Protein AF-0000000085031112 (afdb_homodimer)

Organism: Methanopyrus kandleri (strain AV19 / DSM 6324 / JCM 9639 / NBRC 100938) (NCBI:txid190192)

InterPro domains:
  IPR001845 HTH ArsR-type DNA-binding domain [SM00418] (34-107)
  IPR002831 Transcription regulator TrmB, N-terminal [PF01978] (21-95)
  IPR011991 ArsR-like helix-turn-helix domain [cd00090] (36-106)
  IPR036388 Winged helix-like DNA-binding domain superfamily [G3DSA:1.10.10.10] (6-121)
  IPR036390 Winged helix DNA-binding domain superfamily [SSF46785] (23-117)
  IPR051797 Transcription regulator TrmB-like [PTHR34293] (16-117)

Structure (mmCIF, N/CA/C/O backbone):
data_AF-0000000085031112-model_v1
#
loop_
_entity.id
_entity.type
_entity.pdbx_description
1 polymer 'Predicted transcriptional regulator containing a wHTH DNA-binding domain'
#
loop_
_atom_site.group_PDB
_atom_site.id
_atom_site.type_symbol
_atom_site.label_atom_id
_atom_site.label_alt_id
_atom_site.label_comp_id
_atom_site.label_asym_id
_atom_site.label_entity_id
_atom_site.label_seq_id
_atom_site.pdbx_PDB_ins_code
_atom_site.Cartn_x
_atom_site.Cartn_y
_atom_site.Cartn_z
_atom_site.occupancy
_atom_site.B_iso_or_equiv
_atom_site.auth_seq_id
_atom_site.auth_comp_id
_atom_site.auth_asym_id
_atom_site.auth_atom_id
_atom_site.pdbx_PDB_model_num
ATOM 1 N N . MET A 1 1 ? 18.453 -31.359 -4.301 1 21.81 1 MET A N 1
ATOM 2 C CA . MET A 1 1 ? 19.094 -30.281 -5.031 1 21.81 1 MET A CA 1
ATOM 3 C C . MET A 1 1 ? 18.156 -29.094 -5.211 1 21.81 1 MET A C 1
ATOM 5 O O . MET A 1 1 ? 17.312 -29.109 -6.113 1 21.81 1 MET A O 1
ATOM 9 N N . LEU A 1 2 ? 17.406 -28.766 -4.211 1 29.72 2 LEU A N 1
ATOM 10 C CA . LEU A 1 2 ? 16.453 -27.688 -4.023 1 29.72 2 LEU A CA 1
ATOM 11 C C . LEU A 1 2 ? 16.969 -26.391 -4.625 1 29.72 2 LEU A C 1
ATOM 13 O O . LEU A 1 2 ? 17.938 -25.812 -4.117 1 29.72 2 LEU A O 1
ATOM 17 N N . ALA A 1 3 ? 17.172 -26.422 -5.992 1 33.56 3 ALA A N 1
ATOM 18 C CA . ALA A 1 3 ? 17.734 -25.5 -6.984 1 33.56 3 ALA A CA 1
ATOM 19 C C . ALA A 1 3 ? 17.547 -24.047 -6.562 1 33.56 3 ALA A C 1
ATOM 21 O O . ALA A 1 3 ? 16.719 -23.75 -5.695 1 33.56 3 ALA A O 1
ATOM 22 N N . ASP A 1 4 ? 18.547 -23.172 -7.121 1 34.75 4 ASP A N 1
ATOM 23 C C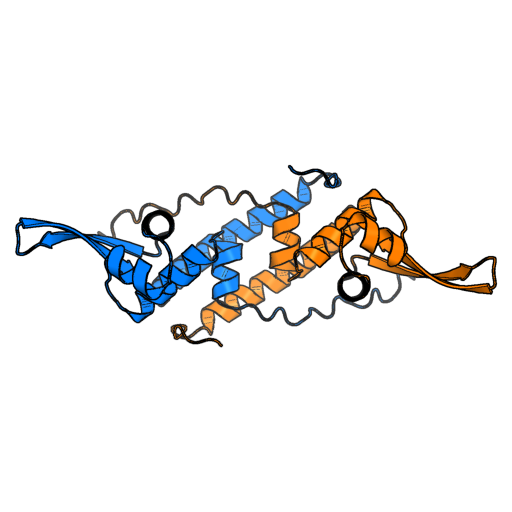A . ASP A 1 4 ? 18.719 -21.719 -7.102 1 34.75 4 ASP A CA 1
ATOM 24 C C . ASP A 1 4 ? 17.375 -21 -7.266 1 34.75 4 ASP A C 1
ATOM 26 O O . ASP A 1 4 ? 16.875 -20.859 -8.383 1 34.75 4 ASP A O 1
ATOM 30 N N . VAL A 1 5 ? 16.406 -21.375 -6.543 1 37.97 5 VAL A N 1
ATOM 31 C CA . VAL A 1 5 ? 15.266 -20.469 -6.566 1 37.97 5 VAL A CA 1
ATOM 32 C C . VAL A 1 5 ? 15.75 -19.047 -6.805 1 37.97 5 VAL A C 1
ATOM 34 O O . VAL A 1 5 ? 16.594 -18.531 -6.059 1 37.97 5 VAL A O 1
ATOM 37 N N . PRO A 1 6 ? 16.047 -18.75 -8.062 1 42.31 6 PRO A N 1
ATOM 38 C CA . PRO A 1 6 ? 16.453 -17.359 -8.289 1 42.31 6 PRO A CA 1
ATOM 39 C C . PRO A 1 6 ? 15.969 -16.406 -7.199 1 42.31 6 PRO A C 1
ATOM 41 O O . PRO A 1 6 ? 14.812 -16.484 -6.785 1 42.31 6 PRO A O 1
ATOM 44 N N . PHE A 1 7 ? 16.797 -16.375 -6.137 1 41.34 7 PHE A N 1
ATOM 45 C CA . PHE A 1 7 ? 16.703 -15.383 -5.066 1 41.34 7 PHE A CA 1
ATOM 46 C C . PHE A 1 7 ? 15.961 -14.141 -5.539 1 41.34 7 PHE A C 1
ATOM 48 O O . PHE A 1 7 ? 16.109 -13.719 -6.688 1 41.34 7 PHE A O 1
ATOM 55 N N . VAL A 1 8 ? 14.844 -13.969 -5.004 1 43.69 8 VAL A N 1
ATOM 56 C CA . VAL A 1 8 ? 14.086 -12.719 -4.945 1 43.69 8 VAL A CA 1
ATOM 57 C C . VAL A 1 8 ? 15.039 -11.531 -5.059 1 43.69 8 VAL A C 1
ATOM 59 O O . VAL A 1 8 ? 15.844 -11.281 -4.152 1 43.69 8 VAL A O 1
ATOM 62 N N . THR A 1 9 ? 15.938 -11.5 -6.07 1 44.22 9 THR A N 1
ATOM 63 C CA . THR A 1 9 ? 16.484 -10.156 -6.23 1 44.22 9 THR A CA 1
ATOM 64 C C . THR A 1 9 ? 15.539 -9.109 -5.648 1 44.22 9 THR A C 1
ATOM 66 O O . THR A 1 9 ? 14.383 -9.008 -6.078 1 44.22 9 THR A O 1
ATOM 69 N N . VAL A 1 10 ? 15.609 -9.102 -4.383 1 43.88 10 VAL A N 1
ATOM 70 C CA . VAL A 1 10 ? 14.898 -8.016 -3.721 1 43.88 10 VAL A CA 1
ATOM 71 C C . VAL A 1 10 ? 14.773 -6.82 -4.668 1 43.88 10 VAL A C 1
ATOM 73 O O . VAL A 1 10 ? 15.773 -6.184 -5.008 1 43.88 10 VAL A O 1
ATOM 76 N N . ARG A 1 11 ? 14.133 -6.961 -5.707 1 51.28 11 ARG A N 1
ATOM 77 C CA . ARG A 1 11 ? 13.781 -5.672 -6.293 1 51.28 11 ARG A CA 1
ATOM 78 C C . ARG A 1 11 ? 13.875 -4.555 -5.258 1 51.28 11 ARG A C 1
ATOM 80 O O . ARG A 1 11 ? 13.438 -4.723 -4.117 1 51.28 11 ARG A O 1
ATOM 87 N N . ARG A 1 12 ? 15.031 -3.902 -5.219 1 55.62 12 ARG A N 1
ATOM 88 C CA . ARG A 1 12 ? 15.172 -2.676 -4.445 1 55.62 12 ARG A CA 1
ATOM 89 C C . ARG A 1 12 ? 13.828 -1.975 -4.281 1 55.62 12 ARG A C 1
ATOM 91 O O . ARG A 1 12 ? 13.227 -1.541 -5.266 1 55.62 12 ARG A O 1
ATOM 98 N N . LEU A 1 13 ? 13.094 -2.541 -3.23 1 70.25 13 LEU A N 1
ATOM 99 C CA . LEU A 1 13 ? 11.805 -1.926 -2.928 1 70.25 13 LEU A CA 1
ATOM 100 C C . LEU A 1 13 ? 11.93 -0.407 -2.857 1 70.25 13 LEU A C 1
ATOM 102 O O . LEU A 1 13 ? 12.703 0.119 -2.051 1 70.25 13 LEU A O 1
ATOM 106 N N . ASN A 1 14 ? 11.969 0.304 -3.996 1 84.62 14 ASN A N 1
ATOM 107 C CA . ASN A 1 14 ? 11.953 1.762 -3.93 1 84.62 14 ASN A CA 1
ATOM 108 C C . ASN A 1 14 ? 10.75 2.271 -3.141 1 84.62 14 ASN A C 1
ATOM 110 O O . ASN A 1 14 ? 9.781 2.752 -3.725 1 84.62 14 ASN A O 1
ATOM 114 N N . VAL A 1 15 ? 10.984 2.17 -1.814 1 92.69 15 VAL A N 1
ATOM 115 C CA . VAL A 1 15 ? 9.914 2.555 -0.899 1 92.69 15 VAL A CA 1
ATOM 116 C C . VAL A 1 15 ? 9.938 4.066 -0.689 1 92.69 15 VAL A C 1
ATOM 118 O O . VAL A 1 15 ? 10.961 4.633 -0.293 1 92.69 15 VAL A O 1
ATOM 121 N N . THR A 1 16 ? 8.891 4.734 -1.021 1 93.06 16 THR A N 1
ATOM 122 C CA . THR A 1 16 ? 8.758 6.168 -0.782 1 93.06 16 THR A CA 1
ATOM 123 C C . THR A 1 16 ? 7.984 6.434 0.502 1 93.06 16 THR A C 1
ATOM 125 O O . THR A 1 16 ? 7.332 5.535 1.039 1 93.06 16 THR A O 1
ATOM 128 N N . VAL A 1 17 ? 8.039 7.711 0.905 1 94.81 17 VAL A N 1
ATOM 129 C CA . VAL A 1 17 ? 7.312 8.117 2.104 1 94.81 17 VAL A CA 1
ATOM 130 C C . VAL A 1 17 ? 5.812 7.961 1.871 1 94.81 17 VAL A C 1
ATOM 132 O O . VAL A 1 17 ? 5.074 7.574 2.779 1 94.81 17 VAL A O 1
ATOM 135 N N . ARG A 1 18 ? 5.402 8.289 0.694 1 95.5 18 ARG A N 1
ATOM 136 C CA . ARG A 1 18 ? 3.986 8.148 0.367 1 95.5 18 ARG A CA 1
ATOM 137 C C . ARG A 1 18 ? 3.531 6.699 0.505 1 95.5 18 ARG A C 1
ATOM 139 O O . ARG A 1 18 ? 2.461 6.426 1.052 1 95.5 18 ARG A O 1
ATOM 146 N N . ASP A 1 19 ? 4.398 5.742 0.036 1 95.38 19 ASP A N 1
ATOM 147 C CA . ASP A 1 19 ? 4.098 4.32 0.179 1 95.38 19 ASP A CA 1
ATOM 148 C C . ASP A 1 19 ? 3.979 3.93 1.65 1 95.38 19 ASP A C 1
ATOM 150 O O . ASP A 1 19 ? 3.086 3.168 2.025 1 95.38 19 ASP A O 1
ATOM 154 N N . VAL A 1 20 ? 4.824 4.449 2.404 1 96.19 20 VAL A N 1
ATOM 155 C CA . VAL A 1 20 ? 4.883 4.102 3.82 1 96.19 20 VAL A CA 1
ATOM 156 C C . VAL A 1 20 ? 3.611 4.574 4.52 1 96.19 20 VAL A C 1
ATOM 158 O O . VAL A 1 20 ? 3.014 3.83 5.305 1 96.19 20 VAL A O 1
ATOM 161 N N . LEU A 1 21 ? 3.164 5.793 4.211 1 95.88 21 LEU A N 1
ATOM 162 C CA . LEU A 1 21 ? 1.945 6.309 4.82 1 95.88 21 LEU A CA 1
ATOM 163 C C . LEU A 1 21 ? 0.74 5.461 4.434 1 95.88 21 LEU A C 1
ATOM 165 O O . LEU A 1 21 ? -0.097 5.141 5.281 1 95.88 21 LEU A O 1
ATOM 169 N N . ARG A 1 22 ? 0.678 5.027 3.203 1 95.62 22 ARG A N 1
ATOM 170 C CA . ARG A 1 22 ? -0.431 4.215 2.715 1 95.62 22 ARG A CA 1
ATOM 171 C C . ARG A 1 22 ? -0.397 2.82 3.33 1 95.62 22 ARG A C 1
ATOM 173 O O . ARG A 1 22 ? -1.424 2.311 3.785 1 95.62 22 ARG A O 1
ATOM 180 N N . CYS A 1 23 ? 0.733 2.184 3.443 1 96.06 23 CYS A N 1
ATOM 181 C CA . CYS A 1 23 ? 0.847 0.794 3.875 1 96.06 23 CYS A CA 1
ATOM 182 C C . CYS A 1 23 ? 0.802 0.691 5.395 1 96.06 23 CYS A C 1
ATOM 184 O O . CYS A 1 23 ? 0.031 -0.097 5.945 1 96.06 23 CYS A O 1
ATOM 186 N N . VAL A 1 24 ? 1.556 1.488 6.039 1 96.06 24 VAL A N 1
ATOM 187 C CA . VAL A 1 24 ? 1.751 1.351 7.477 1 96.06 24 VAL A CA 1
ATOM 188 C C . VAL A 1 24 ? 0.577 1.984 8.219 1 96.06 24 VAL A C 1
ATOM 190 O O . VAL A 1 24 ? 0.1 1.441 9.219 1 96.06 24 VAL A O 1
ATOM 193 N N . LEU A 1 25 ? 0.134 3.1 7.707 1 95.31 25 LEU A N 1
ATOM 194 C CA . LEU A 1 25 ? -0.936 3.789 8.422 1 95.31 25 LEU A CA 1
ATOM 195 C C . LEU A 1 25 ? -2.293 3.475 7.797 1 95.31 25 LEU A C 1
ATOM 197 O O . LEU A 1 25 ? -3.334 3.822 8.359 1 95.31 25 LEU A O 1
ATOM 201 N N . GLY A 1 26 ? -2.264 2.855 6.586 1 95.19 26 GLY A N 1
ATOM 202 C CA . GLY A 1 26 ? -3.518 2.521 5.93 1 95.19 26 GLY A CA 1
ATOM 203 C C . GLY A 1 26 ? -4.223 3.727 5.336 1 95.19 26 GLY A C 1
ATOM 204 O O . GLY A 1 26 ? -5.453 3.762 5.266 1 95.19 26 GLY A O 1
ATOM 205 N N . LEU A 1 27 ? -3.434 4.68 4.961 1 95.94 27 LEU A N 1
ATOM 206 C CA . LEU A 1 27 ? -4.035 5.891 4.418 1 95.94 27 LEU A CA 1
ATOM 207 C C . LEU A 1 27 ? -4.398 5.707 2.947 1 95.94 27 LEU A C 1
ATOM 209 O O . LEU A 1 27 ? -3.658 5.066 2.199 1 95.94 27 LEU A O 1
ATOM 213 N N . ARG A 1 28 ? -5.492 6.371 2.609 1 96.12 28 ARG A N 1
ATOM 214 C CA . ARG A 1 28 ? -5.867 6.453 1.201 1 96.12 28 ARG A CA 1
ATOM 215 C C . ARG A 1 28 ? -5.086 7.559 0.492 1 96.12 28 ARG A C 1
ATOM 217 O O . ARG A 1 28 ? -4.484 8.414 1.142 1 96.12 28 ARG A O 1
ATOM 224 N N . ASP A 1 29 ? -5.109 7.527 -0.843 1 96.94 29 ASP A N 1
ATOM 225 C CA . ASP A 1 29 ? -4.379 8.5 -1.65 1 96.94 29 ASP A CA 1
ATOM 226 C C . ASP A 1 29 ? -4.789 9.93 -1.291 1 96.94 29 ASP A C 1
ATOM 228 O O . ASP A 1 29 ? -3.938 10.805 -1.145 1 96.94 29 ASP A O 1
ATOM 232 N N . VAL A 1 30 ? -6.062 10.102 -1.123 1 97.81 30 VAL A N 1
ATOM 233 C CA . VAL A 1 30 ? -6.559 11.445 -0.851 1 97.81 30 VAL A CA 1
ATOM 234 C C . VAL A 1 30 ? -6.055 11.914 0.512 1 97.81 30 VAL A C 1
ATOM 236 O O . VAL A 1 30 ? -5.773 13.102 0.7 1 97.81 30 VAL A O 1
ATOM 239 N N . GLU A 1 31 ? -5.98 11 1.44 1 97.94 31 GLU A N 1
ATOM 240 C CA . GLU A 1 31 ? -5.461 11.336 2.762 1 97.94 31 GLU A CA 1
ATOM 241 C C . GLU A 1 31 ? -3.984 11.719 2.695 1 97.94 31 GLU A C 1
ATOM 243 O O . GLU A 1 31 ? -3.566 12.711 3.291 1 97.94 31 GLU A O 1
ATOM 248 N N . VAL A 1 32 ? -3.254 10.992 1.922 1 97.44 32 VAL A N 1
ATOM 249 C CA . VAL A 1 32 ? -1.834 11.273 1.742 1 97.44 32 VAL A CA 1
ATOM 250 C C . VAL A 1 32 ? -1.655 12.617 1.037 1 97.44 32 VAL A C 1
ATOM 252 O O . VAL A 1 32 ? -0.874 13.461 1.483 1 97.44 32 VAL A O 1
ATOM 255 N N . ASP A 1 33 ? -2.395 12.797 -0.016 1 98 33 ASP A N 1
ATOM 256 C CA . ASP A 1 33 ? -2.34 14.055 -0.75 1 98 33 ASP A CA 1
ATOM 257 C C . ASP A 1 33 ? -2.688 15.234 0.158 1 98 33 ASP A C 1
ATOM 259 O O . ASP A 1 33 ? -2.033 16.281 0.106 1 98 33 ASP A O 1
ATOM 263 N N . THR A 1 34 ? -3.697 15.055 0.953 1 98.44 34 THR A N 1
ATOM 264 C CA . THR A 1 34 ? -4.156 16.109 1.851 1 98.44 34 THR A CA 1
ATOM 265 C C . THR A 1 34 ? -3.076 16.469 2.865 1 98.44 34 THR A C 1
ATOM 267 O O . THR A 1 34 ? -2.826 17.641 3.129 1 98.44 34 THR A O 1
ATOM 270 N N . TYR A 1 35 ? -2.406 15.516 3.387 1 97.62 35 TYR A N 1
ATOM 271 C CA . TYR A 1 35 ? -1.342 15.75 4.355 1 97.62 35 TYR A CA 1
ATOM 272 C C . TYR A 1 35 ? -0.214 16.562 3.734 1 97.62 35 TYR A C 1
ATOM 274 O O . TYR A 1 35 ? 0.227 17.562 4.309 1 97.62 35 TYR A O 1
ATOM 282 N N . PHE A 1 36 ? 0.15 16.172 2.588 1 96.75 36 PHE A N 1
ATOM 283 C CA . PHE A 1 36 ? 1.289 16.859 1.976 1 96.75 36 PHE A CA 1
ATOM 284 C C . PHE A 1 36 ? 0.907 18.25 1.521 1 96.75 36 PHE A C 1
ATOM 286 O O . PHE A 1 36 ? 1.728 19.172 1.568 1 96.75 36 PHE A O 1
ATOM 293 N N . ALA A 1 37 ? -0.321 18.375 1.073 1 97.06 37 ALA A N 1
ATOM 294 C CA . ALA A 1 37 ? -0.792 19.719 0.733 1 97.06 37 ALA A CA 1
ATOM 295 C C . ALA A 1 37 ? -0.758 20.641 1.951 1 97.06 37 ALA A C 1
ATOM 297 O O . ALA A 1 37 ? -0.34 21.797 1.854 1 97.06 37 ALA A O 1
ATOM 298 N N . LEU A 1 38 ? -1.155 20.109 3.076 1 97.06 38 LEU A N 1
ATOM 299 C CA . LEU A 1 38 ? -1.158 20.875 4.316 1 97.06 38 LEU A CA 1
ATOM 300 C C . LEU A 1 38 ? 0.266 21.188 4.762 1 97.06 38 LEU A C 1
ATOM 302 O O . LEU A 1 38 ? 0.533 22.281 5.277 1 97.06 38 LEU A O 1
ATOM 306 N N . LEU A 1 39 ? 1.089 20.188 4.605 1 95 39 LEU A N 1
ATOM 307 C CA . LEU A 1 39 ? 2.486 20.391 4.969 1 95 39 LEU A CA 1
ATOM 308 C C . LEU A 1 39 ? 3.096 21.531 4.172 1 95 39 LEU A C 1
ATOM 310 O O . LEU A 1 39 ? 3.869 22.328 4.711 1 95 39 LEU A O 1
ATOM 314 N N . GLU A 1 40 ? 2.758 21.641 2.971 1 93.75 40 GLU A N 1
ATOM 315 C CA . GLU A 1 40 ? 3.275 22.672 2.088 1 93.75 40 GLU A CA 1
ATOM 316 C C . GLU A 1 40 ? 2.643 24.031 2.398 1 93.75 40 GLU A C 1
ATOM 318 O O . GLU A 1 40 ? 3.33 25.047 2.42 1 93.75 40 GLU A O 1
ATOM 323 N N . ARG A 1 41 ? 1.398 24.078 2.734 1 93.5 41 ARG A N 1
ATOM 324 C CA . ARG A 1 41 ? 0.646 25.312 2.951 1 93.5 41 ARG A CA 1
ATOM 325 C C . ARG A 1 41 ? 0.856 25.844 4.367 1 93.5 41 ARG A C 1
ATOM 327 O O . ARG A 1 41 ? 0.799 27.047 4.598 1 93.5 41 ARG A O 1
ATOM 334 N N . GLY A 1 42 ? 1.066 24.969 5.27 1 91.44 42 GLY A N 1
ATOM 335 C CA . GLY A 1 42 ? 1.081 25.328 6.68 1 91.44 42 GLY A CA 1
ATOM 336 C C . GLY A 1 42 ? -0.272 25.188 7.348 1 91.44 42 GLY A C 1
ATOM 337 O O . GLY A 1 42 ? -0.52 24.203 8.047 1 91.44 42 GLY A O 1
ATOM 338 N N . GLU A 1 43 ? -1.168 26.141 7.148 1 95.75 43 GLU A N 1
ATOM 339 C CA . GLU A 1 43 ? -2.535 26.078 7.656 1 95.75 43 GLU A CA 1
ATOM 340 C C . GLU A 1 43 ? -3.549 26.25 6.531 1 95.75 43 GLU A C 1
ATOM 342 O O . GLU A 1 43 ? -3.285 26.953 5.555 1 95.75 43 GLU A O 1
ATOM 347 N N . ALA A 1 44 ? -4.641 25.562 6.688 1 97.38 44 ALA A N 1
ATOM 348 C CA . ALA A 1 44 ? -5.652 25.672 5.637 1 97.38 44 ALA A CA 1
ATOM 349 C C . ALA A 1 44 ? -7.027 25.266 6.156 1 97.38 44 ALA A C 1
ATOM 351 O O . ALA A 1 44 ? -7.129 24.5 7.125 1 97.38 44 ALA A O 1
ATOM 352 N N . THR A 1 45 ? -8.016 25.781 5.547 1 97.19 45 THR A N 1
ATOM 353 C CA . THR A 1 45 ? -9.375 25.328 5.785 1 97.19 45 THR A CA 1
ATOM 354 C C . THR A 1 45 ? -9.734 24.188 4.828 1 97.19 45 THR A C 1
ATOM 356 O O . THR A 1 45 ? -8.992 23.906 3.887 1 97.19 45 THR A O 1
ATOM 359 N N . VAL A 1 46 ? -10.906 23.531 5.156 1 97.81 46 VAL A N 1
ATOM 360 C CA . VAL A 1 46 ? -11.414 22.5 4.258 1 97.81 46 VAL A CA 1
ATOM 361 C C . VAL A 1 46 ? -11.594 23.078 2.855 1 97.81 46 VAL A C 1
ATOM 363 O O . VAL A 1 46 ? -11.266 22.422 1.863 1 97.81 46 VAL A O 1
ATOM 366 N N . TYR A 1 47 ? -12.016 24.328 2.787 1 96.62 47 TYR A N 1
ATOM 367 C CA . TYR A 1 47 ? -12.266 24.984 1.51 1 96.62 47 TYR A CA 1
ATOM 368 C C . TYR A 1 47 ? -10.969 25.141 0.722 1 96.62 47 TYR A C 1
ATOM 370 O O . TYR A 1 47 ? -10.914 24.812 -0.466 1 96.62 47 TYR A O 1
ATOM 378 N N . ASP A 1 48 ? -9.984 25.609 1.359 1 97.19 48 ASP A N 1
ATOM 379 C CA . ASP A 1 48 ? -8.68 25.812 0.734 1 97.19 48 ASP A CA 1
ATOM 380 C C . ASP A 1 48 ? -8.156 24.5 0.137 1 97.19 48 ASP A C 1
ATOM 382 O O . ASP A 1 48 ? -7.719 24.469 -1.015 1 97.19 48 ASP A O 1
ATOM 386 N N . LEU A 1 49 ? -8.25 23.453 0.876 1 98.12 49 LEU A N 1
ATOM 387 C CA . LEU A 1 49 ? -7.691 22.156 0.479 1 98.12 49 LEU A CA 1
ATOM 388 C C . LEU A 1 49 ? -8.531 21.516 -0.62 1 98.12 49 LEU A C 1
ATOM 390 O O . LEU A 1 49 ? -7.996 20.859 -1.514 1 98.12 49 LEU A O 1
ATOM 394 N N . ALA A 1 50 ? -9.828 21.656 -0.513 1 98.25 50 ALA A N 1
ATOM 395 C CA . ALA A 1 50 ? -10.719 21.125 -1.545 1 98.25 50 ALA A CA 1
ATOM 396 C C . ALA A 1 50 ? -10.391 21.734 -2.908 1 98.25 50 ALA A C 1
ATOM 398 O O . ALA A 1 50 ? -10.32 21.016 -3.908 1 98.25 50 ALA A O 1
ATOM 399 N N . GLU A 1 51 ? -10.141 23.016 -2.926 1 97.62 51 GLU A N 1
ATOM 400 C CA . GLU A 1 51 ? -9.773 23.719 -4.152 1 97.62 51 GLU A CA 1
ATOM 401 C C . GLU A 1 51 ? -8.414 23.25 -4.668 1 97.62 51 GLU A C 1
ATOM 403 O O . GLU A 1 51 ? -8.266 22.938 -5.852 1 97.62 51 GLU A O 1
ATOM 408 N N . GLU A 1 52 ? -7.484 23.172 -3.828 1 96.88 52 GLU A N 1
ATOM 409 C CA . GLU A 1 52 ? -6.113 22.812 -4.191 1 96.88 52 GLU A CA 1
ATOM 410 C C . GLU A 1 52 ? -6.035 21.391 -4.719 1 96.88 52 GLU A C 1
ATOM 412 O O . GLU A 1 52 ? -5.316 21.109 -5.684 1 96.88 52 GLU A O 1
ATOM 417 N N . LEU A 1 53 ? -6.715 20.469 -4.117 1 98 53 LEU A N 1
ATOM 418 C CA . LEU A 1 53 ? -6.641 19.047 -4.449 1 98 53 LEU A CA 1
ATOM 419 C C . LEU A 1 53 ? -7.66 18.688 -5.523 1 98 53 LEU A C 1
ATOM 421 O O . LEU A 1 53 ? -7.676 17.562 -6.012 1 98 53 LEU A O 1
ATOM 425 N N . ASP A 1 54 ? -8.445 19.656 -5.887 1 98.06 54 ASP A N 1
ATOM 426 C CA . ASP A 1 54 ? -9.516 19.422 -6.855 1 98.06 54 ASP A CA 1
ATOM 427 C C . ASP A 1 54 ? -10.398 18.25 -6.438 1 98.06 54 ASP A C 1
ATOM 429 O O . ASP A 1 54 ? -10.578 17.297 -7.203 1 98.06 54 ASP A O 1
ATOM 433 N N . ARG A 1 55 ? -10.891 18.312 -5.191 1 98.31 55 ARG A N 1
ATOM 434 C CA . ARG A 1 55 ? -11.805 17.344 -4.586 1 98.31 55 ARG A CA 1
ATOM 435 C C . ARG A 1 55 ? -12.969 18.062 -3.896 1 98.31 55 ARG A C 1
ATOM 437 O O . ARG A 1 55 ? -12.867 19.234 -3.561 1 98.31 55 ARG A O 1
ATOM 444 N N . ASP A 1 56 ? -13.984 17.297 -3.717 1 98.25 56 ASP A N 1
ATOM 445 C CA . ASP A 1 56 ? -15.109 17.922 -3.023 1 98.25 56 ASP A CA 1
ATOM 446 C C . ASP A 1 56 ? -14.828 18.047 -1.527 1 98.25 56 ASP A C 1
ATOM 448 O O . ASP A 1 56 ? -14.023 17.297 -0.974 1 98.25 56 ASP A O 1
ATOM 452 N N . ARG A 1 57 ? -15.531 18.953 -0.918 1 97.94 57 ARG A N 1
ATOM 453 C CA . ARG A 1 57 ? -15.297 19.281 0.483 1 97.94 57 ARG A CA 1
ATOM 454 C C . ARG A 1 57 ? -15.586 18.094 1.387 1 97.94 57 ARG A C 1
ATOM 456 O O . ARG A 1 57 ? -14.922 17.906 2.41 1 97.94 57 ARG A O 1
ATOM 463 N N . THR A 1 58 ? -16.547 17.312 1.058 1 98.31 58 THR A N 1
ATOM 464 C CA . THR A 1 58 ? -16.891 16.141 1.865 1 98.31 58 THR A CA 1
ATOM 465 C C . THR A 1 58 ? -15.734 15.156 1.907 1 98.31 58 THR A C 1
ATOM 467 O O . THR A 1 58 ? -15.383 14.641 2.973 1 98.31 58 THR A O 1
ATOM 470 N N . THR A 1 59 ? -15.125 14.914 0.75 1 98.31 59 THR A N 1
ATOM 471 C CA . THR A 1 59 ? -13.977 14.016 0.632 1 98.31 59 THR A CA 1
ATOM 472 C C . THR A 1 59 ? -12.797 14.539 1.45 1 98.31 59 THR A C 1
ATOM 474 O O . THR A 1 59 ? -12.156 13.773 2.184 1 98.31 59 THR A O 1
ATOM 477 N N . VAL A 1 60 ? -12.578 15.789 1.353 1 98.5 60 VAL A N 1
ATOM 478 C CA . VAL A 1 60 ? -11.453 16.391 2.057 1 98.5 60 VAL A CA 1
ATOM 479 C C . VAL A 1 60 ? -11.727 16.406 3.559 1 98.5 60 VAL A C 1
ATOM 481 O O . VAL A 1 60 ? -10.828 16.172 4.363 1 98.5 60 VAL A O 1
ATOM 484 N N . GLN A 1 61 ? -12.875 16.625 3.91 1 98.5 61 GLN A N 1
ATOM 485 C CA . GLN A 1 61 ? -13.234 16.609 5.324 1 98.5 61 GLN A CA 1
ATOM 486 C C . GLN A 1 61 ? -12.992 15.227 5.934 1 98.5 61 GLN A C 1
ATOM 488 O O . GLN A 1 61 ? -12.461 15.117 7.043 1 98.5 61 GLN A O 1
ATOM 493 N N . LYS A 1 62 ? -13.453 14.25 5.25 1 98.5 62 LYS A N 1
ATOM 494 C CA . LYS A 1 62 ? -13.234 12.883 5.715 1 98.5 62 LYS A CA 1
ATOM 495 C C . LYS A 1 62 ? -11.75 12.578 5.832 1 98.5 62 LYS A C 1
ATOM 497 O O . LYS A 1 62 ? -11.312 11.945 6.801 1 98.5 62 LYS A O 1
ATOM 502 N N . ALA A 1 63 ? -11.008 13.031 4.82 1 98.44 63 ALA A N 1
ATOM 503 C CA . ALA A 1 63 ? -9.562 12.828 4.859 1 98.44 63 ALA A CA 1
ATOM 504 C C . ALA A 1 63 ? -8.945 13.523 6.07 1 98.44 63 ALA A C 1
ATOM 506 O O . ALA A 1 63 ? -8.109 12.945 6.77 1 98.44 63 ALA A O 1
ATOM 507 N N . LEU A 1 64 ? -9.367 14.727 6.352 1 98.44 64 LEU A N 1
ATOM 508 C CA . LEU A 1 64 ? -8.828 15.492 7.465 1 98.44 64 LEU A CA 1
ATOM 509 C C . LEU A 1 64 ? -9.188 14.844 8.797 1 98.44 64 LEU A C 1
ATOM 511 O O . LEU A 1 64 ? -8.375 14.82 9.719 1 98.44 64 LEU A O 1
ATOM 515 N N . LYS A 1 65 ? -10.375 14.359 8.883 1 97.69 65 LYS A N 1
ATOM 516 C CA . LYS A 1 65 ? -10.773 13.648 10.102 1 97.69 65 LYS A CA 1
ATOM 517 C C . LYS A 1 65 ? -9.875 12.438 10.352 1 97.69 65 LYS A C 1
ATOM 519 O O . LYS A 1 65 ? -9.414 12.219 11.469 1 97.69 65 LYS A O 1
ATOM 524 N N . SER A 1 66 ? -9.641 11.695 9.32 1 96.94 66 SER A N 1
ATOM 525 C CA . SER A 1 66 ? -8.781 10.523 9.422 1 96.94 66 SER A CA 1
ATOM 526 C C . SER A 1 66 ? -7.359 10.906 9.812 1 96.94 66 SER A C 1
ATOM 528 O O . SER A 1 66 ? -6.738 10.234 10.641 1 96.94 66 SER A O 1
ATOM 530 N N . LEU A 1 67 ? -6.891 11.961 9.25 1 97.56 67 LEU A N 1
ATOM 531 C CA . LEU A 1 67 ? -5.527 12.414 9.508 1 97.56 67 LEU A CA 1
ATOM 532 C C . LEU A 1 67 ? -5.387 12.93 10.93 1 97.56 67 LEU A C 1
ATOM 534 O O . LEU A 1 67 ? -4.336 12.773 11.555 1 97.56 67 LEU A O 1
ATOM 538 N N . VAL A 1 68 ? -6.43 13.602 11.398 1 97.12 68 VAL A N 1
ATOM 539 C CA . VAL A 1 68 ? -6.438 14.039 12.789 1 97.12 68 VAL A CA 1
ATOM 540 C C . VAL A 1 68 ? -6.398 12.82 13.711 1 97.12 68 VAL A C 1
ATOM 542 O O . VAL A 1 68 ? -5.617 12.781 14.672 1 97.12 68 VAL A O 1
ATOM 545 N N . TYR A 1 69 ? -7.156 11.859 13.391 1 94.56 69 TYR A N 1
ATOM 546 C CA . TYR A 1 69 ? -7.191 10.633 14.18 1 94.56 69 TYR A CA 1
ATOM 547 C C . TYR A 1 69 ? -5.836 9.93 14.148 1 94.56 69 TYR A C 1
ATOM 549 O O . TYR A 1 69 ? -5.395 9.383 15.164 1 94.56 69 TYR A O 1
ATOM 557 N N . ALA A 1 70 ? -5.148 9.969 13.055 1 94.06 70 ALA A N 1
ATOM 558 C CA . ALA A 1 70 ? -3.85 9.32 12.898 1 94.06 70 ALA A CA 1
ATOM 559 C C . ALA A 1 70 ? -2.742 10.125 13.562 1 94.06 70 ALA A C 1
ATOM 561 O O . ALA A 1 70 ? -1.593 9.68 13.633 1 94.06 70 ALA A O 1
ATOM 562 N N . GLY A 1 71 ? -2.998 11.312 13.969 1 95.94 71 GLY A N 1
ATOM 563 C CA . GLY A 1 71 ? -2.023 12.156 14.641 1 95.94 71 GLY A CA 1
ATOM 564 C C . GLY A 1 71 ? -1.144 12.938 13.688 1 95.94 71 GLY A C 1
ATOM 565 O O . GLY A 1 71 ? -0.099 13.461 14.086 1 95.94 71 GLY A O 1
ATOM 566 N N . LEU A 1 72 ? -1.609 13.062 12.445 1 97.31 72 LEU A N 1
ATOM 567 C CA . LEU A 1 72 ? -0.775 13.703 11.438 1 97.31 72 LEU A CA 1
ATOM 568 C C . LEU A 1 72 ? -1.215 15.148 11.203 1 97.31 72 LEU A C 1
ATOM 570 O O . LEU A 1 72 ? -0.479 15.938 10.609 1 97.31 72 LEU A O 1
ATOM 574 N N . VAL A 1 73 ? -2.414 15.469 11.633 1 98 73 VAL A N 1
ATOM 575 C CA . VAL A 1 73 ? -2.99 16.797 11.453 1 98 73 VAL A CA 1
ATOM 576 C C . VAL A 1 73 ? -3.666 17.25 12.742 1 98 73 VAL A C 1
ATOM 578 O O . VAL A 1 73 ? -4.223 16.422 13.477 1 98 73 VAL A O 1
ATOM 581 N N . THR A 1 74 ? -3.543 18.484 12.992 1 98 74 THR A N 1
ATOM 582 C CA . THR A 1 74 ? -4.297 19.094 14.086 1 98 74 THR A CA 1
ATOM 583 C C . THR A 1 74 ? -5.316 20.094 13.547 1 98 74 THR A C 1
ATOM 585 O O . THR A 1 74 ? -5.211 20.547 12.406 1 98 74 THR A O 1
ATOM 588 N N . ARG A 1 75 ? -6.344 20.328 14.305 1 97.31 75 ARG A N 1
ATOM 589 C CA . ARG A 1 75 ? -7.328 21.344 13.914 1 97.31 75 ARG A CA 1
ATOM 590 C C . ARG A 1 75 ? -7.637 22.281 15.07 1 97.31 75 ARG A C 1
ATOM 592 O O . ARG A 1 75 ? -7.539 21.891 16.234 1 97.31 75 ARG A O 1
ATOM 599 N N . ARG A 1 76 ? -7.992 23.484 14.789 1 96.25 76 ARG A N 1
ATOM 600 C CA . ARG A 1 76 ? -8.406 24.484 15.766 1 96.25 76 ARG A CA 1
ATOM 601 C C . ARG A 1 76 ? -9.586 25.297 15.25 1 96.25 76 ARG A C 1
ATOM 603 O O . ARG A 1 76 ? -9.695 25.547 14.047 1 96.25 76 ARG A O 1
ATOM 610 N N . LYS A 1 77 ? -10.406 25.625 16.172 1 95.31 77 LYS A N 1
ATOM 611 C CA . LYS A 1 77 ? -11.531 26.5 15.852 1 95.31 77 LYS A CA 1
ATOM 612 C C . LYS A 1 77 ? -11.094 27.969 15.828 1 95.31 77 LYS A C 1
ATOM 614 O O . LYS A 1 77 ? -10.383 28.422 16.734 1 95.31 77 LYS A O 1
ATOM 619 N N . GLU A 1 78 ? -11.406 28.672 14.797 1 93.62 78 GLU A N 1
ATOM 620 C CA . GLU A 1 78 ? -11.078 30.094 14.68 1 93.62 78 GLU A CA 1
ATOM 621 C C . GLU A 1 78 ? -12.32 30.922 14.359 1 93.62 78 GLU A C 1
ATOM 623 O O . GLU A 1 78 ? -13.164 30.5 13.562 1 93.62 78 GLU A O 1
ATOM 628 N N . THR A 1 79 ? -12.43 32.062 15 1 91.94 79 THR A N 1
ATOM 629 C CA . THR A 1 79 ? -13.547 32.969 14.758 1 91.94 79 THR A CA 1
ATOM 630 C C . THR A 1 79 ? -13.344 33.781 13.477 1 91.94 79 THR A C 1
ATOM 632 O O . THR A 1 79 ? -12.25 34.281 13.227 1 91.94 79 THR A O 1
ATOM 635 N N . ARG A 1 80 ? -14.398 33.812 12.727 1 88.44 80 ARG A N 1
ATOM 636 C CA . ARG A 1 80 ? -14.352 34.594 11.5 1 88.44 80 ARG A CA 1
ATOM 637 C C . ARG A 1 80 ? -14.711 36.062 11.758 1 88.44 80 ARG A C 1
ATOM 639 O O . ARG A 1 80 ? -15.484 36.375 12.664 1 88.44 80 ARG A O 1
ATOM 646 N N . PRO A 1 81 ? -14.008 36.938 10.945 1 83.75 81 PRO A N 1
ATOM 647 C CA . PRO A 1 81 ? -14.312 38.344 11.117 1 83.75 81 PRO A CA 1
ATOM 648 C C . PRO A 1 81 ? -15.805 38.656 10.961 1 83.75 81 PRO A C 1
ATOM 650 O O . PRO A 1 81 ? -16.328 39.531 11.648 1 83.75 81 PRO A O 1
ATOM 653 N N . ARG A 1 82 ? -16.516 38.062 10.133 1 85.31 82 ARG A N 1
ATOM 654 C CA . ARG A 1 82 ? -17.906 38.375 9.82 1 85.31 82 ARG A CA 1
ATOM 655 C C . ARG A 1 82 ? -18.859 37.625 10.75 1 85.31 82 ARG A C 1
ATOM 657 O O . ARG A 1 82 ? -20.078 37.625 10.523 1 85.31 82 ARG A O 1
ATOM 664 N N . GLY A 1 83 ? -18.344 36.969 11.641 1 85.06 83 GLY A N 1
ATOM 665 C CA . GLY A 1 83 ? -19.203 36.188 12.508 1 85.06 83 GLY A CA 1
ATOM 666 C C . GLY A 1 83 ? -19.156 34.688 12.195 1 85.06 83 GLY A C 1
ATOM 667 O O . GLY A 1 83 ? -18.797 34.281 11.078 1 85.06 83 GLY A O 1
ATOM 668 N N . GLY A 1 84 ? -19.188 33.906 13.102 1 90.5 84 GLY A N 1
ATOM 669 C CA . GLY A 1 84 ? -19.125 32.438 12.969 1 90.5 84 GLY A CA 1
ATOM 670 C C . GLY A 1 84 ? -17.75 31.875 13.195 1 90.5 84 GLY A C 1
ATOM 671 O O . GLY A 1 84 ? -16.844 32.594 13.68 1 90.5 84 GLY A O 1
ATOM 672 N N . PHE A 1 85 ? -17.688 30.609 13.078 1 93.56 85 PHE A N 1
ATOM 673 C CA . PHE A 1 85 ? -16.391 29.984 13.297 1 93.56 85 PHE A CA 1
ATOM 674 C C . PHE A 1 85 ? -16.031 29.047 12.141 1 93.56 85 PHE A C 1
ATOM 676 O O . PHE A 1 85 ? -16.906 28.656 11.359 1 93.56 85 PHE A O 1
ATOM 683 N N . VAL A 1 86 ? -14.711 28.922 11.945 1 92.88 86 VAL A N 1
ATOM 684 C CA . VAL A 1 86 ? -14.203 27.969 10.961 1 92.88 86 VAL A CA 1
ATOM 685 C C . VAL A 1 86 ? -13.125 27.094 11.594 1 92.88 86 VAL A C 1
ATOM 687 O O . VAL A 1 86 ? -12.469 27.5 12.555 1 92.88 86 VAL A O 1
ATOM 690 N N . TYR A 1 87 ? -13.055 25.906 11.039 1 96.5 87 TYR A N 1
ATOM 691 C CA . TYR A 1 87 ? -11.961 25.047 11.469 1 96.5 87 TYR A CA 1
ATOM 692 C C . TYR A 1 87 ? -10.742 25.234 10.562 1 96.5 87 TYR A C 1
ATOM 694 O O . TYR A 1 87 ? -10.867 25.219 9.336 1 96.5 87 TYR A O 1
ATOM 702 N N . VAL A 1 88 ? -9.594 25.469 11.258 1 97.81 88 VAL A N 1
ATOM 703 C CA . VAL A 1 88 ? -8.312 25.562 10.562 1 97.81 88 VAL A CA 1
ATOM 704 C C . VAL A 1 88 ? -7.449 24.344 10.898 1 97.81 88 VAL A C 1
ATOM 706 O O . VAL A 1 88 ? -7.324 23.969 12.062 1 97.81 88 VAL A O 1
ATOM 709 N N . TYR A 1 89 ? -6.879 23.797 9.852 1 98.44 89 TYR A N 1
ATOM 710 C CA . TYR A 1 89 ? -6.086 22.578 9.992 1 98.44 89 TYR A CA 1
ATOM 711 C C . TYR A 1 89 ? -4.605 22.875 9.773 1 98.44 89 TYR A C 1
ATOM 713 O O . TYR A 1 89 ? -4.246 23.734 8.969 1 98.44 89 TYR A O 1
ATOM 721 N N . LYS A 1 90 ? -3.783 22.172 10.492 1 98.06 90 LYS A N 1
ATOM 722 C CA . LYS A 1 90 ? -2.332 22.266 10.375 1 98.06 90 LYS A CA 1
ATOM 723 C C . LYS A 1 90 ? -1.678 20.891 10.383 1 98.06 90 LYS A C 1
ATOM 725 O O . LYS A 1 90 ? -2.039 20.031 11.188 1 98.06 90 LYS A O 1
ATOM 730 N N . ALA A 1 91 ? -0.748 20.719 9.445 1 97.38 91 ALA A N 1
ATOM 731 C CA . ALA A 1 91 ? -0.019 19.453 9.422 1 97.38 91 ALA A CA 1
ATOM 732 C C . ALA A 1 91 ? 0.943 19.344 10.602 1 97.38 91 ALA A C 1
ATOM 734 O O . ALA A 1 91 ? 1.602 20.328 10.961 1 97.38 91 ALA A O 1
ATOM 735 N N . VAL A 1 92 ? 0.949 18.203 11.211 1 96.44 92 VAL A N 1
ATOM 736 C CA . VAL A 1 92 ? 2.045 17.875 12.117 1 96.44 92 VAL A CA 1
ATOM 737 C C . VAL A 1 92 ? 3.363 17.859 11.352 1 96.44 92 VAL A C 1
ATOM 739 O O . VAL A 1 92 ? 3.447 17.266 10.273 1 96.44 92 VAL A O 1
ATOM 742 N N . PRO A 1 93 ? 4.375 18.578 11.859 1 95 93 PRO A N 1
ATOM 743 C CA . PRO A 1 93 ? 5.652 18.594 11.141 1 95 93 PRO A CA 1
ATOM 744 C C . PRO A 1 93 ? 6.145 17.188 10.789 1 95 93 PRO A C 1
ATOM 746 O O . PRO A 1 93 ? 5.949 16.25 11.57 1 95 93 PRO A O 1
ATOM 749 N N . PHE A 1 94 ? 6.801 17.078 9.695 1 94 94 PHE A N 1
ATOM 750 C CA . PHE A 1 94 ? 7.18 15.773 9.164 1 94 94 PHE A CA 1
ATOM 751 C C . PHE A 1 94 ? 8.055 15.023 10.156 1 94 94 PHE A C 1
ATOM 753 O O . PHE A 1 94 ? 7.941 13.797 10.289 1 94 94 PHE A O 1
ATOM 760 N N . GLU A 1 95 ? 8.914 15.711 10.805 1 93.25 95 GLU A N 1
ATOM 761 C CA . GLU A 1 95 ? 9.789 15.062 11.773 1 93.25 95 GLU A CA 1
ATOM 762 C C . GLU A 1 95 ? 8.984 14.367 12.867 1 93.25 95 GLU A C 1
ATOM 764 O O . GLU A 1 95 ? 9.336 13.273 13.305 1 93.25 95 GLU A O 1
ATOM 769 N N . GLU A 1 96 ? 8 15 13.305 1 94.56 96 GLU A N 1
ATOM 770 C CA . GLU A 1 96 ? 7.117 14.406 14.305 1 94.56 96 GLU A CA 1
ATOM 771 C C . GLU A 1 96 ? 6.258 13.305 13.695 1 94.56 96 GLU A C 1
ATOM 773 O O . GLU A 1 96 ? 6.043 12.266 14.32 1 94.56 96 GLU A O 1
ATOM 778 N N . ALA A 1 97 ? 5.766 13.547 12.531 1 95.12 97 ALA A N 1
ATOM 779 C CA . ALA A 1 97 ? 4.98 12.539 11.828 1 95.12 97 ALA A CA 1
ATOM 780 C C . ALA A 1 97 ? 5.785 11.258 11.625 1 95.12 97 ALA A C 1
ATOM 782 O O . ALA A 1 97 ? 5.246 10.156 11.734 1 95.12 97 ALA A O 1
ATOM 783 N N . ARG A 1 98 ? 7.004 11.438 11.336 1 94.88 98 ARG A N 1
ATOM 784 C CA . ARG A 1 98 ? 7.902 10.305 11.141 1 94.88 98 ARG A CA 1
ATOM 785 C C . ARG A 1 98 ? 7.918 9.406 12.375 1 94.88 98 ARG A C 1
ATOM 787 O O . ARG A 1 98 ? 7.91 8.18 12.25 1 94.88 98 ARG A O 1
ATOM 794 N N . LYS A 1 99 ? 7.973 9.977 13.492 1 94.5 99 LYS A N 1
ATOM 795 C CA . LYS A 1 99 ? 7.973 9.203 14.734 1 94.5 99 LYS A CA 1
ATOM 796 C C . LYS A 1 99 ? 6.668 8.422 14.898 1 94.5 99 LYS A C 1
ATOM 798 O O . LYS A 1 99 ? 6.676 7.281 15.359 1 94.5 99 LYS A O 1
ATOM 803 N N . ILE A 1 100 ? 5.617 9.039 14.547 1 94.5 100 ILE A N 1
ATOM 804 C CA . ILE A 1 100 ? 4.316 8.391 14.594 1 94.5 100 ILE A CA 1
ATOM 805 C C . ILE A 1 100 ? 4.316 7.172 13.672 1 94.5 100 ILE A C 1
ATOM 807 O O . ILE A 1 100 ? 3.883 6.086 14.062 1 94.5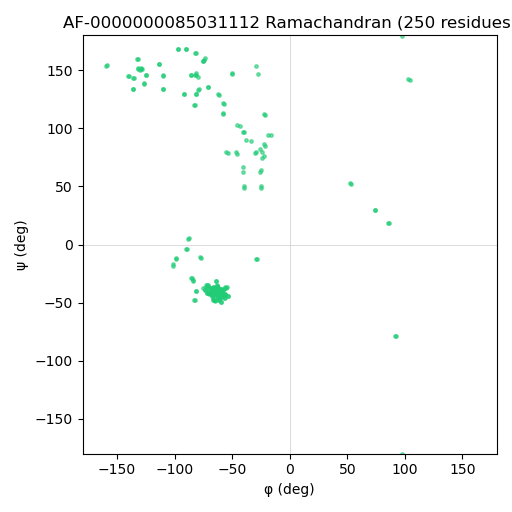 100 ILE A O 1
ATOM 811 N N . VAL A 1 101 ? 4.844 7.32 12.516 1 95.75 101 VAL A N 1
ATOM 812 C CA . VAL A 1 101 ? 4.855 6.266 11.516 1 95.75 101 VAL A CA 1
ATOM 813 C C . VAL A 1 101 ? 5.754 5.121 11.977 1 95.75 101 VAL A C 1
ATOM 815 O O . VAL A 1 101 ? 5.422 3.947 11.789 1 95.75 101 VAL A O 1
ATOM 818 N N . LEU A 1 102 ? 6.906 5.449 12.578 1 95.25 102 LEU A N 1
ATOM 819 C CA . LEU A 1 102 ? 7.844 4.426 13.023 1 95.25 102 LEU A CA 1
ATOM 820 C C . LEU A 1 102 ? 7.215 3.547 14.102 1 95.25 102 LEU A C 1
ATOM 822 O O . LEU A 1 102 ? 7.41 2.33 14.109 1 95.25 102 LEU A O 1
ATOM 826 N N . ARG A 1 103 ? 6.469 4.156 14.914 1 93.62 103 ARG A N 1
ATOM 827 C CA . ARG A 1 103 ? 5.762 3.383 15.93 1 93.62 103 ARG A CA 1
ATOM 828 C C . ARG A 1 103 ? 4.699 2.494 15.297 1 93.62 103 ARG A C 1
ATOM 830 O O . ARG A 1 103 ? 4.57 1.32 15.648 1 93.62 103 ARG A O 1
ATOM 837 N N . ALA A 1 104 ? 3.992 3.055 14.391 1 95 104 ALA A N 1
ATOM 838 C CA . ALA A 1 104 ? 2.959 2.297 13.688 1 95 104 ALA A CA 1
ATOM 839 C C . ALA A 1 104 ? 3.57 1.156 12.883 1 95 104 ALA A C 1
ATOM 841 O O . ALA A 1 104 ? 2.941 0.111 12.703 1 95 104 ALA A O 1
ATOM 842 N N . LEU A 1 105 ? 4.789 1.38 12.398 1 96.19 105 LEU A N 1
ATOM 843 C CA . LEU A 1 105 ? 5.477 0.381 11.586 1 96.19 105 LEU A CA 1
ATOM 844 C C . LEU A 1 105 ? 5.684 -0.907 12.375 1 96.19 105 LEU A C 1
A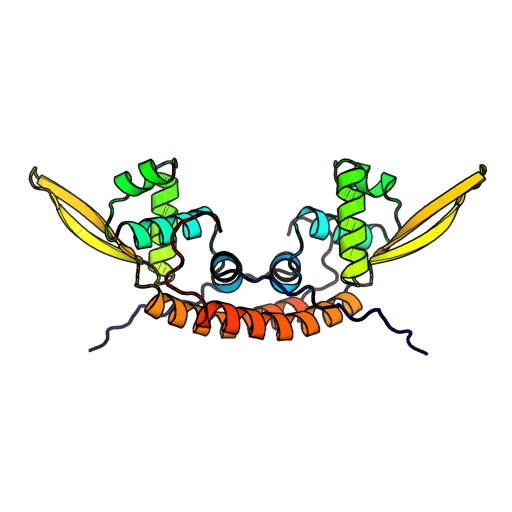TOM 846 O O . LEU A 1 105 ? 5.5 -2.004 11.844 1 96.19 105 LEU A O 1
ATOM 850 N N . ASP A 1 106 ? 6.051 -0.779 13.594 1 94.81 106 ASP A N 1
ATOM 851 C CA . ASP A 1 106 ? 6.277 -1.95 14.438 1 94.81 106 ASP A CA 1
ATOM 852 C C . ASP A 1 106 ? 4.988 -2.748 14.625 1 94.81 106 ASP A C 1
ATOM 854 O O . ASP A 1 106 ? 4.992 -3.977 14.531 1 94.81 106 ASP A O 1
ATOM 858 N N . GLU A 1 107 ? 3.996 -2.029 14.836 1 93.69 107 GLU A N 1
ATOM 859 C CA . GLU A 1 107 ? 2.699 -2.68 14.992 1 93.69 107 GLU A CA 1
ATOM 860 C C . GLU A 1 107 ? 2.238 -3.312 13.688 1 93.69 107 GLU A C 1
ATOM 862 O O . GLU A 1 107 ? 1.678 -4.41 13.688 1 93.69 107 GLU A O 1
ATOM 867 N N . TRP A 1 108 ? 2.406 -2.645 12.688 1 96 108 TRP A N 1
ATOM 868 C CA . TRP A 1 108 ? 2.025 -3.135 11.367 1 96 108 TRP A CA 1
ATOM 869 C C . TRP A 1 108 ? 2.787 -4.41 11.023 1 96 108 TRP A C 1
ATOM 871 O O . TRP A 1 108 ? 2.217 -5.348 10.461 1 96 108 TRP A O 1
ATOM 881 N N . TYR A 1 109 ? 4.082 -4.418 11.305 1 96.06 109 TYR A N 1
ATOM 882 C CA . TYR A 1 109 ? 4.926 -5.586 11.07 1 96.06 109 TYR A CA 1
ATOM 883 C C . TYR A 1 109 ? 4.332 -6.828 11.734 1 96.06 109 TYR A C 1
ATOM 885 O O . TYR A 1 109 ? 4.223 -7.883 11.102 1 96.06 109 TYR A O 1
ATOM 893 N N . GLU A 1 110 ? 3.908 -6.668 12.914 1 94.75 110 GLU A N 1
ATOM 894 C CA . GLU A 1 110 ? 3.326 -7.785 13.648 1 94.75 110 GLU A CA 1
ATOM 895 C C . GLU A 1 110 ? 1.967 -8.172 13.07 1 94.75 110 GLU A C 1
ATOM 897 O O . GLU A 1 110 ? 1.634 -9.359 13 1 94.75 110 GLU A O 1
ATOM 902 N N . ALA A 1 111 ? 1.206 -7.211 12.742 1 94.5 111 ALA A N 1
ATOM 903 C CA . ALA A 1 111 ? -0.106 -7.473 12.156 1 94.5 111 ALA A CA 1
ATOM 904 C C . ALA A 1 111 ? 0.023 -8.25 10.844 1 94.5 111 ALA A C 1
ATOM 906 O O . ALA A 1 111 ? -0.792 -9.125 10.555 1 94.5 111 ALA A O 1
ATOM 907 N N . VAL A 1 112 ? 0.97 -7.883 10.023 1 95.94 112 VAL A N 1
ATOM 908 C CA . VAL A 1 112 ? 1.212 -8.57 8.758 1 95.94 112 VAL A CA 1
ATOM 909 C C . VAL A 1 112 ? 1.551 -10.039 9.023 1 95.94 112 VAL A C 1
ATOM 911 O O . VAL A 1 112 ? 1.01 -10.93 8.375 1 95.94 112 VAL A O 1
ATOM 914 N N . LYS A 1 113 ? 2.492 -10.273 9.953 1 94.81 113 LYS A N 1
ATOM 915 C CA . LYS A 1 113 ? 2.871 -11.641 10.281 1 94.81 113 LYS A CA 1
ATOM 916 C C . LYS A 1 113 ? 1.661 -12.453 10.734 1 94.81 113 LYS A C 1
ATOM 918 O O . LYS A 1 113 ? 1.482 -13.594 10.312 1 94.81 113 LYS A O 1
ATOM 923 N N . ASP A 1 114 ? 0.862 -11.852 11.562 1 92.75 114 ASP A N 1
ATOM 924 C CA . ASP A 1 114 ? -0.343 -12.516 12.047 1 92.75 114 ASP A CA 1
ATOM 925 C C . ASP A 1 114 ? -1.292 -12.844 10.898 1 92.75 114 ASP A C 1
ATOM 927 O O . ASP A 1 114 ? -1.867 -13.93 10.844 1 92.75 114 ASP A O 1
ATOM 931 N N . ALA A 1 115 ? -1.468 -11.883 10.023 1 92.31 115 ALA A N 1
ATOM 932 C CA . ALA A 1 115 ? -2.359 -12.055 8.883 1 92.31 115 ALA A CA 1
ATOM 933 C C . ALA A 1 115 ? -1.889 -13.203 7.988 1 92.31 115 ALA A C 1
ATOM 935 O O . ALA A 1 115 ? -2.697 -14.016 7.527 1 92.31 115 ALA A O 1
ATOM 936 N N . LEU A 1 116 ? -0.623 -13.25 7.746 1 93.81 116 LEU A N 1
ATOM 937 C CA . LEU A 1 116 ? -0.06 -14.297 6.898 1 93.81 116 LEU A CA 1
ATOM 938 C C . LEU A 1 116 ? -0.208 -15.664 7.551 1 93.81 116 LEU A C 1
ATOM 940 O O . LEU A 1 116 ? -0.45 -16.656 6.867 1 93.81 116 LEU A O 1
ATOM 944 N N . GLU A 1 117 ? -0.071 -15.727 8.805 1 90.94 117 GLU A N 1
ATOM 945 C CA . GLU A 1 117 ? -0.166 -16.984 9.531 1 90.94 117 GLU A CA 1
ATOM 946 C C . GLU A 1 117 ? -1.603 -17.5 9.562 1 90.94 117 GLU A C 1
ATOM 948 O O . GLU A 1 117 ? -1.839 -18.703 9.484 1 90.94 117 GLU A O 1
ATOM 953 N N . ARG A 1 118 ? -2.498 -16.594 9.625 1 89.38 118 ARG A N 1
ATOM 954 C CA . ARG A 1 118 ? -3.9 -16.969 9.773 1 89.38 118 ARG A CA 1
ATOM 955 C C . ARG A 1 118 ? -4.543 -17.25 8.422 1 89.38 118 ARG A C 1
ATOM 957 O O . ARG A 1 118 ? -5.594 -17.891 8.352 1 89.38 118 ARG A O 1
ATOM 964 N N . ALA A 1 119 ? -3.98 -16.562 7.473 1 86.44 119 ALA A N 1
ATOM 965 C CA . ALA A 1 119 ? -4.59 -16.672 6.148 1 86.44 119 ALA A CA 1
ATOM 966 C C . ALA A 1 119 ? -4.617 -18.125 5.676 1 86.44 119 ALA A C 1
ATOM 968 O O . ALA A 1 119 ? -3.627 -18.844 5.809 1 86.44 119 ALA A O 1
ATOM 969 N N . ASP A 1 120 ? -5.84 -18.609 5.59 1 73.19 120 ASP A N 1
ATOM 970 C CA . ASP A 1 120 ? -6.027 -19.875 4.887 1 73.19 120 ASP A CA 1
ATOM 971 C C . ASP A 1 120 ? -5.914 -19.688 3.375 1 73.19 120 ASP A C 1
ATOM 973 O O . ASP A 1 120 ? -5.902 -18.547 2.885 1 73.19 120 ASP A O 1
ATOM 977 N N . VAL A 1 121 ? -5.652 -20.594 2.555 1 60.22 121 VAL A N 1
ATOM 978 C CA . VAL A 1 121 ? -5.645 -20.422 1.106 1 60.22 121 VAL A CA 1
ATOM 979 C C . VAL A 1 121 ? -6.723 -19.406 0.706 1 60.22 121 VAL A C 1
ATOM 981 O O . VAL A 1 121 ? -7.914 -19.656 0.912 1 60.22 121 VAL A O 1
ATOM 984 N N . PRO A 1 122 ? -6.242 -18.016 0.687 1 55.69 122 PRO A N 1
ATOM 985 C CA . PRO A 1 122 ? -7.262 -17.016 0.362 1 55.69 122 PRO A CA 1
ATOM 986 C C . PRO A 1 122 ? -8.117 -17.406 -0.841 1 55.69 122 PRO A C 1
ATOM 988 O O . PRO A 1 122 ? -7.617 -18.047 -1.771 1 55.69 122 PRO A O 1
ATOM 991 N N . ARG A 1 123 ? -9.375 -17.891 -0.64 1 51.75 123 ARG A N 1
ATOM 992 C CA . ARG A 1 123 ? -10.289 -18.094 -1.765 1 51.75 123 ARG A CA 1
ATOM 993 C C . ARG A 1 123 ? -10.508 -16.797 -2.533 1 51.75 123 ARG A C 1
ATOM 995 O O . ARG A 1 123 ? -10.328 -15.703 -1.987 1 51.75 123 ARG A O 1
ATOM 1002 N N . SER A 1 124 ? -10.219 -16.672 -3.865 1 48.88 124 SER A N 1
ATOM 1003 C CA . SER A 1 124 ? -10.367 -15.57 -4.809 1 48.88 124 SER A CA 1
ATOM 1004 C C . SER A 1 124 ? -11.539 -14.672 -4.43 1 48.88 124 SER A C 1
ATOM 1006 O O . SER A 1 124 ? -11.891 -13.75 -5.172 1 48.88 124 SER A O 1
ATOM 1008 N N . GLY A 1 125 ? -12.461 -15.047 -3.5 1 37.97 125 GLY A N 1
ATOM 1009 C CA . GLY A 1 125 ? -13.703 -14.297 -3.432 1 37.97 125 GLY A CA 1
ATOM 1010 C C . GLY A 1 125 ? -13.57 -12.984 -2.676 1 37.97 125 GLY A C 1
ATOM 1011 O O . GLY A 1 125 ? -12.562 -12.758 -2.002 1 37.97 125 GLY A O 1
ATOM 1012 N N . PRO A 1 126 ? -14.32 -11.891 -3.141 1 40.56 126 PRO A N 1
ATOM 1013 C CA . PRO A 1 126 ? -14.445 -10.641 -2.389 1 40.56 126 PRO A CA 1
ATOM 1014 C C . PRO A 1 126 ? -14.594 -10.867 -0.886 1 40.56 126 PRO A C 1
ATOM 1016 O O . PRO A 1 126 ? -15.266 -11.812 -0.466 1 40.56 126 PRO A O 1
ATOM 1019 N N . GLU A 1 127 ? -13.508 -10.781 -0.108 1 35.12 127 GLU A N 1
ATOM 1020 C CA . GLU A 1 127 ? -13.961 -10.836 1.277 1 35.12 127 GLU A CA 1
ATOM 1021 C C . GLU A 1 127 ? -15.016 -9.773 1.558 1 35.12 127 GLU A C 1
ATOM 1023 O O . GLU A 1 127 ? -14.969 -8.68 0.992 1 35.12 127 GLU A O 1
ATOM 1028 N N . MET B 1 1 ? 3.756 18.891 30.25 1 22.38 1 MET B N 1
ATOM 1029 C CA . MET B 1 1 ? 2.531 18.094 30.297 1 22.38 1 MET B CA 1
ATOM 1030 C C . MET B 1 1 ? 2.129 17.641 28.891 1 22.38 1 MET B C 1
ATOM 1032 O O . MET B 1 1 ? 1.542 18.406 28.125 1 22.38 1 MET B O 1
ATOM 1036 N N . LEU B 1 2 ? 3.066 17.203 28.125 1 29.58 2 LEU B N 1
ATOM 1037 C CA . LEU B 1 2 ? 3.002 16.688 26.766 1 29.58 2 LEU B CA 1
ATOM 1038 C C . LEU B 1 2 ? 1.779 15.797 26.578 1 29.58 2 LEU B C 1
ATOM 1040 O O . LEU B 1 2 ? 1.696 14.719 27.172 1 29.58 2 LEU B O 1
ATOM 1044 N N . ALA B 1 3 ? 0.593 16.469 26.656 1 34.34 3 ALA B N 1
ATOM 1045 C CA . ALA B 1 3 ? -0.79 16 26.625 1 34.34 3 ALA B CA 1
ATOM 1046 C C . ALA B 1 3 ? -0.903 14.695 25.844 1 34.34 3 ALA B C 1
ATOM 1048 O O . ALA B 1 3 ? -0.021 14.359 25.047 1 34.34 3 ALA B O 1
ATOM 1049 N N . ASP B 1 4 ? -1.875 13.812 26.312 1 35.09 4 ASP B N 1
ATOM 1050 C CA . ASP B 1 4 ? -2.4 12.539 25.844 1 35.09 4 ASP B CA 1
ATOM 1051 C C . ASP B 1 4 ? -2.551 12.547 24.312 1 35.09 4 ASP B C 1
ATOM 1053 O O . ASP B 1 4 ? -3.523 13.086 23.781 1 35.09 4 ASP B O 1
ATOM 1057 N N . VAL B 1 5 ? -1.563 12.914 23.609 1 37.97 5 VAL B N 1
ATOM 1058 C CA . VAL B 1 5 ? -1.681 12.641 22.188 1 37.97 5 VAL B CA 1
ATOM 1059 C C . VAL B 1 5 ? -2.551 11.406 21.969 1 37.97 5 VAL B C 1
ATOM 1061 O O . VAL B 1 5 ? -2.271 10.336 22.516 1 37.97 5 VAL B O 1
ATOM 1064 N N . PRO B 1 6 ? -3.852 11.633 22.062 1 42.69 6 PRO B N 1
ATOM 1065 C CA . PRO B 1 6 ? -4.68 10.461 21.797 1 42.69 6 PRO B CA 1
ATOM 1066 C C . PRO B 1 6 ? -3.959 9.406 20.953 1 42.69 6 PRO B C 1
ATOM 1068 O O . PRO B 1 6 ? -3.305 9.742 19.969 1 42.69 6 PRO B O 1
ATOM 1071 N N . PHE B 1 7 ? -3.234 8.578 21.719 1 40.84 7 PHE B N 1
ATOM 1072 C CA . PHE B 1 7 ? -2.627 7.344 21.219 1 40.84 7 PHE B CA 1
ATOM 1073 C C . PHE B 1 7 ? -3.34 6.859 19.969 1 40.84 7 PHE B C 1
ATOM 1075 O O . PHE B 1 7 ? -4.559 6.984 19.859 1 40.84 7 PHE B O 1
ATOM 1082 N N . VAL B 1 8 ? -2.666 6.918 18.922 1 44.06 8 VAL B N 1
ATOM 1083 C CA . VAL B 1 8 ? -2.908 6.199 17.672 1 44.06 8 VAL B CA 1
ATOM 1084 C C . VAL B 1 8 ? -3.693 4.922 17.953 1 44.06 8 VAL B C 1
ATOM 1086 O O . VAL B 1 8 ? -3.168 3.984 18.562 1 44.06 8 VAL B O 1
ATOM 1089 N N . THR B 1 9 ? -4.801 4.988 18.719 1 44.5 9 THR B N 1
ATOM 1090 C CA . THR B 1 9 ? -5.59 3.768 18.578 1 44.5 9 THR B CA 1
ATOM 1091 C C . THR B 1 9 ? -5.297 3.08 17.25 1 44.5 9 THR B C 1
ATOM 1093 O O . THR B 1 9 ? -5.504 3.664 16.188 1 44.5 9 THR B O 1
ATOM 1096 N N . VAL B 1 10 ? -4.164 2.5 17.281 1 43.66 10 VAL B N 1
ATOM 1097 C CA . VAL B 1 10 ? -3.832 1.659 16.141 1 43.66 10 VAL B CA 1
ATOM 1098 C C . VAL B 1 10 ? -5.113 1.172 15.469 1 43.66 10 VAL B C 1
ATOM 1100 O O . VAL B 1 10 ? -5.879 0.407 16.062 1 43.66 10 VAL B O 1
ATOM 1103 N N . ARG B 1 11 ? -5.84 2.012 14.969 1 50.41 11 ARG B N 1
ATOM 1104 C CA . ARG B 1 11 ? -6.785 1.403 14.039 1 50.41 11 ARG B CA 1
ATOM 1105 C C . ARG B 1 11 ? -6.344 -0.004 13.648 1 50.41 11 ARG B C 1
ATOM 1107 O O . ARG B 1 11 ? -5.156 -0.244 13.414 1 50.41 11 ARG B O 1
ATOM 1114 N N . ARG B 1 12 ? -6.875 -0.996 14.367 1 55.03 12 ARG B N 1
ATOM 1115 C CA . ARG B 1 12 ? -6.742 -2.393 13.969 1 55.03 12 ARG B CA 1
ATOM 1116 C C . ARG B 1 12 ? -6.504 -2.508 12.469 1 55.03 12 ARG B C 1
ATOM 1118 O O . ARG B 1 12 ? -7.367 -2.146 11.664 1 55.03 12 ARG B O 1
ATOM 1125 N N . LEU B 1 13 ? -5.148 -2.242 12.133 1 69.06 13 LEU B N 1
ATOM 1126 C CA . LEU B 1 13 ? -4.777 -2.367 10.727 1 69.06 13 LEU B CA 1
ATOM 1127 C C . LEU B 1 13 ? -5.34 -3.65 10.133 1 69.06 13 LEU B C 1
ATOM 1129 O O . LEU B 1 13 ? -5.02 -4.75 10.594 1 69.06 13 LEU B O 1
ATOM 1133 N N . ASN B 1 14 ? -6.645 -3.693 9.797 1 84.5 14 ASN B N 1
ATOM 1134 C CA . ASN B 1 14 ? -7.148 -4.871 9.102 1 84.5 14 ASN B CA 1
ATOM 1135 C C . ASN B 1 14 ? -6.336 -5.172 7.844 1 84.5 14 ASN B C 1
ATOM 1137 O O . ASN B 1 14 ? -6.789 -4.906 6.73 1 84.5 14 ASN B O 1
ATOM 1141 N N . VAL B 1 15 ? -5.188 -5.785 8.18 1 92.69 15 VAL B N 1
ATOM 1142 C CA . VAL B 1 15 ? -4.246 -6.094 7.105 1 92.69 15 VAL B CA 1
ATOM 1143 C C . VAL B 1 15 ? -4.656 -7.395 6.418 1 92.69 15 VAL B C 1
ATOM 1145 O O . VAL B 1 15 ? -4.797 -8.43 7.07 1 92.69 15 VAL B O 1
ATOM 1148 N N . THR B 1 16 ? -4.934 -7.352 5.172 1 92.94 16 THR B N 1
ATOM 1149 C CA . THR B 1 16 ? -5.25 -8.547 4.395 1 92.94 16 THR B CA 1
ATOM 1150 C C . THR B 1 16 ? -4.016 -9.055 3.654 1 92.94 16 THR B C 1
ATOM 1152 O O . THR B 1 16 ? -3.018 -8.336 3.539 1 92.94 16 THR B O 1
ATOM 1155 N N . VAL B 1 17 ? -4.184 -10.273 3.125 1 94.81 17 VAL B N 1
ATOM 1156 C CA . VAL B 1 17 ? -3.092 -10.867 2.359 1 94.81 17 VAL B CA 1
ATOM 1157 C C . VAL B 1 17 ? -2.844 -10.047 1.095 1 94.81 17 VAL B C 1
ATOM 1159 O O . VAL B 1 17 ? -1.698 -9.875 0.671 1 94.81 17 VAL B O 1
ATOM 1162 N N . ARG B 1 18 ? -3.898 -9.602 0.518 1 95.44 18 ARG B N 1
ATOM 1163 C CA . ARG B 1 18 ? -3.764 -8.781 -0.682 1 95.44 18 ARG B CA 1
ATOM 1164 C C . ARG B 1 18 ? -2.953 -7.52 -0.396 1 95.44 18 ARG B C 1
ATOM 1166 O O . ARG B 1 18 ? -2.082 -7.145 -1.183 1 95.44 18 ARG B O 1
ATOM 1173 N N . ASP B 1 19 ? -3.213 -6.871 0.79 1 95.31 19 ASP B N 1
ATOM 1174 C CA . ASP B 1 19 ? -2.451 -5.695 1.2 1 95.31 19 ASP B CA 1
ATOM 1175 C C . ASP B 1 19 ? -0.969 -6.031 1.359 1 95.31 19 ASP B C 1
ATOM 1177 O O . ASP B 1 19 ? -0.104 -5.254 0.951 1 95.31 19 ASP B O 1
ATOM 1181 N N . VAL B 1 20 ? -0.737 -7.125 1.902 1 96.19 20 VAL B N 1
ATOM 1182 C CA . VAL B 1 20 ? 0.632 -7.535 2.197 1 96.19 20 VAL B CA 1
ATOM 1183 C C . VAL B 1 20 ? 1.401 -7.738 0.894 1 96.19 20 VAL B C 1
ATOM 1185 O O . VAL B 1 20 ? 2.539 -7.285 0.76 1 96.19 20 VAL B O 1
ATOM 1188 N N . LEU B 1 21 ? 0.766 -8.391 -0.084 1 95.94 21 LEU B N 1
ATOM 1189 C CA . LEU B 1 21 ? 1.425 -8.609 -1.366 1 95.94 21 LEU B CA 1
ATOM 1190 C C . LEU B 1 21 ? 1.738 -7.285 -2.053 1 95.94 21 LEU B C 1
ATOM 1192 O O . LEU B 1 21 ? 2.832 -7.102 -2.592 1 95.94 21 LEU B O 1
ATOM 1196 N N . ARG B 1 22 ? 0.845 -6.34 -1.979 1 95.75 22 ARG B N 1
ATOM 1197 C CA . ARG B 1 22 ? 1.029 -5.035 -2.602 1 95.75 22 ARG B CA 1
ATOM 1198 C C . ARG B 1 22 ? 2.109 -4.23 -1.882 1 95.75 22 ARG B C 1
ATOM 1200 O O . ARG B 1 22 ? 2.982 -3.645 -2.523 1 95.75 22 ARG B O 1
ATOM 1207 N N . CYS B 1 23 ? 2.162 -4.227 -0.579 1 96.06 23 CYS B N 1
ATOM 1208 C CA . CYS B 1 23 ? 3.057 -3.373 0.198 1 96.06 23 CYS B CA 1
ATOM 1209 C C . CYS B 1 23 ? 4.445 -3.99 0.297 1 96.06 23 CYS B C 1
ATOM 1211 O O . CYS B 1 23 ? 5.445 -3.322 0.023 1 96.06 23 CYS B O 1
ATOM 1213 N N . VAL B 1 24 ? 4.504 -5.203 0.612 1 96.06 24 VAL B N 1
ATOM 1214 C CA . VAL B 1 24 ? 5.773 -5.848 0.933 1 96.06 24 VAL B CA 1
ATOM 1215 C C . VAL B 1 24 ? 6.492 -6.242 -0.355 1 96.06 24 VAL B C 1
ATOM 1217 O O . VAL B 1 24 ? 7.711 -6.098 -0.459 1 96.06 24 VAL B O 1
ATOM 1220 N N . LEU B 1 25 ? 5.715 -6.711 -1.292 1 95.38 25 LEU B N 1
ATOM 1221 C CA . LEU B 1 25 ? 6.355 -7.172 -2.518 1 95.38 25 LEU B CA 1
ATOM 1222 C C . LEU B 1 25 ? 6.289 -6.102 -3.602 1 95.38 25 LEU B C 1
ATOM 1224 O O . LEU B 1 25 ? 6.926 -6.234 -4.648 1 95.38 25 LEU B O 1
ATOM 1228 N N . GLY B 1 26 ? 5.461 -5.055 -3.359 1 95.19 26 GLY B N 1
ATOM 1229 C CA . GLY B 1 26 ? 5.344 -3.99 -4.344 1 95.19 26 GLY B CA 1
ATOM 1230 C C . GLY B 1 26 ? 4.535 -4.391 -5.562 1 95.19 26 GLY B C 1
ATOM 1231 O O . GLY B 1 26 ? 4.793 -3.91 -6.668 1 95.19 26 GLY B O 1
ATOM 1232 N N . LEU B 1 27 ? 3.613 -5.273 -5.332 1 96 27 LEU B N 1
ATOM 1233 C CA . LEU B 1 27 ? 2.818 -5.742 -6.461 1 96 27 LEU B CA 1
ATOM 1234 C C . LEU B 1 27 ? 1.689 -4.77 -6.777 1 96 27 LEU B C 1
ATOM 1236 O O . LEU B 1 27 ? 1.086 -4.195 -5.867 1 96 27 LEU B O 1
ATOM 1240 N N . ARG B 1 28 ? 1.423 -4.703 -8.07 1 96.12 28 ARG B N 1
ATOM 1241 C CA . ARG B 1 28 ? 0.247 -3.963 -8.516 1 96.12 28 ARG B CA 1
ATOM 1242 C C . ARG B 1 28 ? -1.015 -4.812 -8.391 1 96.12 28 ARG B C 1
ATOM 1244 O O . ARG B 1 28 ? -0.937 -6.031 -8.234 1 96.12 28 ARG B O 1
ATOM 1251 N N . ASP B 1 29 ? -2.182 -4.152 -8.469 1 96.94 29 ASP B N 1
ATOM 1252 C CA . ASP B 1 29 ? -3.465 -4.828 -8.328 1 96.94 29 ASP B CA 1
ATOM 1253 C C . ASP B 1 29 ? -3.6 -5.965 -9.336 1 96.94 29 ASP B C 1
ATOM 1255 O O . ASP B 1 29 ? -4.035 -7.066 -8.992 1 96.94 29 ASP B O 1
ATOM 1259 N N . VAL B 1 30 ? -3.176 -5.68 -10.531 1 97.88 30 VAL B N 1
ATOM 1260 C CA . VAL B 1 30 ? -3.334 -6.676 -11.586 1 97.88 30 VAL B CA 1
ATOM 1261 C C . VAL B 1 30 ? -2.451 -7.887 -11.289 1 97.88 30 VAL B C 1
ATOM 1263 O O . VAL B 1 30 ? -2.824 -9.023 -11.594 1 97.88 30 VAL B O 1
ATOM 1266 N N . GLU B 1 31 ? -1.294 -7.633 -10.758 1 98 31 GLU B N 1
ATOM 1267 C CA . GLU B 1 31 ? -0.399 -8.727 -10.383 1 98 31 GLU B CA 1
ATOM 1268 C C . GLU B 1 31 ? -0.995 -9.57 -9.266 1 98 31 GLU B C 1
ATOM 1270 O O . GLU B 1 31 ? -0.971 -10.805 -9.328 1 98 31 GLU B O 1
ATOM 1275 N N . VAL B 1 32 ? -1.581 -8.922 -8.312 1 97.5 32 VAL B N 1
ATOM 1276 C CA . VAL B 1 32 ? -2.223 -9.617 -7.199 1 97.5 32 VAL B CA 1
ATOM 1277 C C . VAL B 1 32 ? -3.418 -10.414 -7.711 1 97.5 32 VAL B C 1
ATOM 1279 O O . VAL B 1 32 ? -3.562 -11.602 -7.391 1 97.5 32 VAL B O 1
ATOM 1282 N N . ASP B 1 33 ? -4.23 -9.773 -8.508 1 98 33 ASP B N 1
ATOM 1283 C CA . ASP B 1 33 ? -5.387 -10.445 -9.094 1 98 33 ASP B CA 1
ATOM 1284 C C . ASP B 1 33 ? -4.957 -11.672 -9.898 1 98 33 ASP B C 1
ATOM 1286 O O . ASP B 1 33 ? -5.586 -12.727 -9.812 1 98 33 ASP B O 1
ATOM 1290 N N . THR B 1 34 ? -3.924 -11.508 -10.664 1 98.44 34 THR B N 1
ATOM 1291 C CA . THR B 1 34 ? -3.426 -12.586 -11.516 1 98.44 34 THR B CA 1
ATOM 1292 C C . THR B 1 34 ? -2.955 -13.766 -10.672 1 98.44 34 THR B C 1
ATOM 1294 O O . THR B 1 34 ? -3.25 -14.922 -10.992 1 98.44 34 THR B O 1
ATOM 1297 N N . TYR B 1 35 ? -2.291 -13.516 -9.609 1 97.62 35 TYR B N 1
ATOM 1298 C CA . TYR B 1 35 ? -1.81 -14.57 -8.727 1 97.62 35 TYR B CA 1
ATOM 1299 C C . TYR B 1 35 ? -2.973 -15.367 -8.148 1 97.62 35 TYR B C 1
ATOM 1301 O O . TYR B 1 35 ? -2.973 -16.609 -8.195 1 97.62 35 TYR B O 1
ATOM 1309 N N . PHE B 1 36 ? -3.926 -14.664 -7.699 1 96.75 36 PHE B N 1
ATOM 1310 C CA . PHE B 1 36 ? -5.027 -15.359 -7.043 1 96.75 36 PHE B CA 1
ATOM 1311 C C . PHE B 1 36 ? -5.879 -16.109 -8.062 1 96.75 36 PHE B C 1
ATOM 1313 O O . PHE B 1 36 ? -6.414 -17.172 -7.766 1 96.75 36 PHE B O 1
ATOM 1320 N N . ALA B 1 37 ? -6.004 -15.516 -9.227 1 97.06 37 ALA B N 1
ATOM 1321 C CA . ALA B 1 37 ? -6.703 -16.234 -10.289 1 97.06 37 ALA B CA 1
ATOM 1322 C C . ALA B 1 37 ? -6 -17.547 -10.625 1 97.06 37 ALA B C 1
ATOM 1324 O O . ALA B 1 37 ? -6.648 -18.578 -10.805 1 97.06 37 ALA B O 1
ATOM 1325 N N . LEU B 1 38 ? -4.695 -17.5 -10.672 1 97.06 38 LEU B N 1
ATOM 1326 C CA . LEU B 1 38 ? -3.904 -18.688 -10.961 1 97.06 38 LEU B CA 1
ATOM 1327 C C . LEU B 1 38 ? -4.008 -19.703 -9.828 1 97.06 38 LEU B C 1
ATOM 1329 O O . LEU B 1 38 ? -4.051 -20.922 -10.07 1 97.06 38 LEU B O 1
ATOM 1333 N N . LEU B 1 39 ? -3.969 -19.172 -8.641 1 95.06 39 LEU B N 1
ATOM 1334 C CA . LEU B 1 39 ? -4.098 -20.047 -7.48 1 95.06 39 LEU B CA 1
ATOM 1335 C C . LEU B 1 39 ? -5.414 -20.812 -7.531 1 95.06 39 LEU B C 1
ATOM 1337 O O . LEU B 1 39 ? -5.453 -22 -7.191 1 95.06 39 LEU B O 1
ATOM 1341 N N . GLU B 1 40 ? -6.434 -20.188 -7.938 1 93.88 40 GL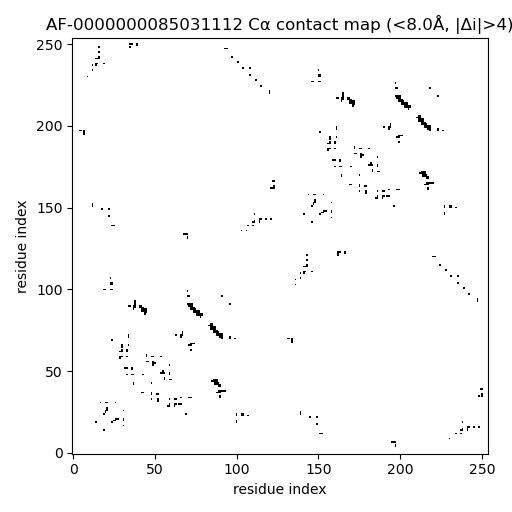U B N 1
ATOM 1342 C CA . GLU B 1 40 ? -7.754 -20.797 -8.016 1 93.88 40 GLU B CA 1
ATOM 1343 C C . GLU B 1 40 ? -7.844 -21.781 -9.195 1 93.88 40 GLU B C 1
ATOM 1345 O O . GLU B 1 40 ? -8.406 -22.859 -9.062 1 93.88 40 GLU B O 1
ATOM 1350 N N . ARG B 1 41 ? -7.227 -21.484 -10.297 1 93.56 41 ARG B N 1
ATOM 1351 C CA . ARG B 1 41 ? -7.324 -22.266 -11.523 1 93.56 41 ARG B CA 1
ATOM 1352 C C . ARG B 1 41 ? -6.34 -23.422 -11.508 1 93.56 41 ARG B C 1
ATOM 1354 O O . ARG B 1 41 ? -6.594 -24.469 -12.109 1 93.56 41 ARG B O 1
ATOM 1361 N N . GLY B 1 42 ? -5.246 -23.25 -10.875 1 91.5 42 GLY B N 1
ATOM 1362 C CA . GLY B 1 42 ? -4.148 -24.203 -10.945 1 91.5 42 GLY B CA 1
ATOM 1363 C C . GLY B 1 42 ? -3.146 -23.875 -12.039 1 91.5 42 GLY B C 1
ATOM 1364 O O . GLY B 1 42 ? -2.08 -23.312 -11.758 1 91.5 42 GLY B O 1
ATOM 1365 N N . GLU B 1 43 ? -3.459 -24.188 -13.281 1 95.69 43 GLU B N 1
ATOM 1366 C CA . GLU B 1 43 ? -2.629 -23.844 -14.43 1 95.69 43 GLU B CA 1
ATOM 1367 C C . GLU B 1 43 ? -3.426 -23.062 -15.469 1 95.69 43 GLU B C 1
ATOM 1369 O O . GLU B 1 43 ? -4.633 -23.266 -15.617 1 95.69 43 GLU B O 1
ATOM 1374 N N . ALA B 1 44 ? -2.734 -22.172 -16.109 1 97.38 44 ALA B N 1
ATOM 1375 C CA . ALA B 1 44 ? -3.434 -21.359 -17.109 1 97.38 44 ALA B CA 1
ATOM 1376 C C . ALA B 1 44 ? -2.453 -20.734 -18.094 1 97.38 44 ALA B C 1
ATOM 1378 O O . ALA B 1 44 ? -1.275 -20.547 -17.781 1 97.38 44 ALA B O 1
ATOM 1379 N N . THR B 1 45 ? -2.93 -20.469 -19.234 1 97.19 45 THR B N 1
ATOM 1380 C CA . THR B 1 45 ? -2.182 -19.688 -20.219 1 97.19 45 THR B CA 1
ATOM 1381 C C . THR B 1 45 ? -2.484 -18.203 -20.047 1 97.19 45 THR B C 1
ATOM 1383 O O . THR B 1 45 ? -3.398 -17.828 -19.312 1 97.19 45 THR B O 1
ATOM 1386 N N . VAL B 1 46 ? -1.625 -17.375 -20.766 1 97.75 46 VAL B N 1
ATOM 1387 C CA . VAL B 1 46 ? -1.875 -15.945 -20.781 1 97.75 46 VAL B CA 1
ATOM 1388 C C . VAL B 1 46 ? -3.289 -15.672 -21.281 1 97.75 46 VAL B C 1
ATOM 1390 O O . VAL B 1 46 ? -3.996 -14.812 -20.734 1 97.75 46 VAL B O 1
ATOM 1393 N N . TYR B 1 47 ? -3.725 -16.453 -22.234 1 96.62 47 TYR B N 1
ATOM 1394 C CA . TYR B 1 47 ? -5.043 -16.281 -22.844 1 96.62 47 TYR B CA 1
ATOM 1395 C C . TYR B 1 47 ? -6.145 -16.547 -21.812 1 96.62 47 TYR B C 1
ATOM 1397 O O . TYR B 1 47 ? -7.074 -15.75 -21.672 1 96.62 47 TYR B O 1
ATOM 1405 N N . ASP B 1 48 ? -6.035 -17.609 -21.125 1 97.19 48 ASP B N 1
ATOM 1406 C CA . ASP B 1 48 ? -7.008 -17.984 -20.094 1 97.19 48 ASP B CA 1
ATOM 1407 C C . ASP B 1 48 ? -7.16 -16.875 -19.062 1 97.19 48 ASP B C 1
ATOM 1409 O O . ASP B 1 48 ? -8.281 -16.484 -18.719 1 97.19 48 ASP B O 1
ATOM 1413 N N . LEU B 1 49 ? -6.07 -16.344 -18.609 1 98.12 49 LEU B N 1
ATOM 1414 C CA . LEU B 1 49 ? -6.062 -15.359 -17.531 1 98.12 49 LEU B CA 1
ATOM 1415 C C . LEU B 1 49 ? -6.559 -14.008 -18.031 1 98.12 49 LEU B C 1
ATOM 1417 O O . LEU B 1 49 ? -7.227 -13.281 -17.297 1 98.12 49 LEU B O 1
ATOM 1421 N N . ALA B 1 50 ? -6.176 -13.656 -19.234 1 98.25 50 ALA B N 1
ATOM 1422 C CA . ALA B 1 50 ? -6.645 -12.406 -19.828 1 98.25 50 ALA B CA 1
ATOM 1423 C C . ALA B 1 50 ? -8.164 -12.375 -19.891 1 98.25 50 ALA B C 1
ATOM 1425 O O . ALA B 1 50 ? -8.789 -11.367 -19.547 1 98.25 50 ALA B O 1
ATOM 1426 N N . GLU B 1 51 ? -8.75 -13.469 -20.266 1 97.62 51 GLU B N 1
ATOM 1427 C CA . GLU B 1 51 ? -10.203 -13.586 -20.344 1 97.62 51 GLU B CA 1
ATOM 1428 C C . GLU B 1 51 ? -10.828 -13.508 -18.953 1 97.62 51 GLU B C 1
ATOM 1430 O O . GLU B 1 51 ? -11.789 -12.766 -18.75 1 97.62 51 GLU B O 1
ATOM 1435 N N . GLU B 1 52 ? -10.312 -14.219 -18.062 1 96.81 52 GLU B N 1
ATOM 1436 C CA . GLU B 1 52 ? -10.852 -14.305 -16.703 1 96.81 52 GLU B CA 1
ATOM 1437 C C . GLU B 1 52 ? -10.781 -12.953 -16 1 96.81 52 GLU B C 1
ATOM 1439 O O . GLU B 1 52 ? -11.711 -12.57 -15.289 1 96.81 52 GLU B O 1
ATOM 1444 N N . LEU B 1 53 ? -9.711 -12.242 -16.141 1 98 53 LEU B N 1
ATOM 1445 C CA . LEU B 1 53 ? -9.461 -10.992 -15.422 1 98 53 LEU B CA 1
ATOM 1446 C C . LEU B 1 53 ? -10 -9.805 -16.219 1 98 53 LEU B C 1
ATOM 1448 O O . LEU B 1 53 ? -9.977 -8.672 -15.727 1 98 53 LEU B O 1
ATOM 1452 N N . ASP B 1 54 ? -10.5 -10.078 -17.391 1 98.06 54 ASP B N 1
ATOM 1453 C CA . ASP B 1 54 ? -10.984 -9.031 -18.266 1 98.06 54 ASP B CA 1
ATOM 1454 C C . ASP B 1 54 ? -9.922 -7.953 -18.484 1 98.06 54 ASP B C 1
ATOM 1456 O O . ASP B 1 54 ? -10.18 -6.77 -18.234 1 98.06 54 ASP B O 1
ATOM 1460 N N . ARG B 1 55 ? -8.711 -8.383 -18.875 1 98.31 55 ARG B N 1
ATOM 1461 C CA . ARG B 1 55 ? -7.562 -7.551 -19.188 1 98.31 55 ARG B CA 1
ATOM 1462 C C . ARG B 1 55 ? -6.926 -7.984 -20.516 1 98.31 55 ARG B C 1
ATOM 1464 O O . ARG B 1 55 ? -7.121 -9.117 -20.969 1 98.31 55 ARG B O 1
ATOM 1471 N N . ASP B 1 56 ? -6.199 -7.062 -21.047 1 98.25 56 ASP B N 1
ATOM 1472 C CA . ASP B 1 56 ? -5.531 -7.438 -22.297 1 98.25 56 ASP B CA 1
ATOM 1473 C C . ASP B 1 56 ? -4.336 -8.352 -22.016 1 98.25 56 ASP B C 1
ATOM 1475 O O . ASP B 1 56 ? -3.76 -8.32 -20.938 1 98.25 56 ASP B O 1
ATOM 1479 N N . ARG B 1 57 ? -3.971 -9.094 -23.031 1 97.94 57 ARG B N 1
ATOM 1480 C CA . ARG B 1 57 ? -2.93 -10.109 -22.906 1 97.94 57 ARG B CA 1
ATOM 1481 C C . ARG B 1 57 ? -1.589 -9.469 -22.547 1 97.94 57 ARG B C 1
ATOM 1483 O O . ARG B 1 57 ? -0.789 -10.062 -21.812 1 97.94 57 ARG B O 1
ATOM 1490 N N . THR B 1 58 ? -1.324 -8.32 -23.047 1 98.31 58 THR B N 1
ATOM 1491 C CA . THR B 1 58 ? -0.065 -7.641 -22.766 1 98.31 58 THR B CA 1
ATOM 1492 C C . THR B 1 58 ? 0.053 -7.336 -21.266 1 98.31 58 THR B C 1
ATOM 1494 O O . THR B 1 58 ? 1.104 -7.562 -20.672 1 98.31 58 THR B O 1
ATOM 1497 N N . THR B 1 59 ? -1.028 -6.832 -20.672 1 98.31 59 THR B N 1
ATOM 1498 C CA . THR B 1 59 ? -1.082 -6.516 -19.25 1 98.31 59 THR B CA 1
ATOM 1499 C C . THR B 1 59 ? -0.877 -7.77 -18.406 1 98.31 59 THR B C 1
ATOM 1501 O O . THR B 1 59 ? -0.101 -7.762 -17.453 1 98.31 59 THR B O 1
ATOM 1504 N N . VAL B 1 60 ? -1.51 -8.797 -18.797 1 98.5 60 VAL B N 1
ATOM 1505 C CA . VAL B 1 60 ? -1.425 -10.055 -18.062 1 98.5 60 VAL B CA 1
ATOM 1506 C C . VAL B 1 60 ? -0.033 -10.656 -18.219 1 98.5 60 VAL B C 1
ATOM 1508 O O . VAL B 1 60 ? 0.527 -11.211 -17.281 1 98.5 60 VAL B O 1
ATOM 1511 N N . GLN B 1 61 ? 0.493 -10.547 -19.328 1 98.5 61 GLN B N 1
ATOM 1512 C CA . GLN B 1 61 ? 1.842 -11.055 -19.562 1 98.5 61 GLN B CA 1
ATOM 1513 C C . GLN B 1 61 ? 2.857 -10.344 -18.672 1 98.5 61 GLN B C 1
ATOM 1515 O O . GLN B 1 61 ? 3.738 -10.984 -18.094 1 98.5 61 GLN B O 1
ATOM 1520 N N . LYS B 1 62 ? 2.756 -9.07 -18.656 1 98.5 62 LYS B N 1
ATOM 1521 C CA . LYS B 1 62 ? 3.646 -8.289 -17.797 1 98.5 62 LYS B CA 1
ATOM 1522 C C . LYS B 1 62 ? 3.48 -8.688 -16.328 1 98.5 62 LYS B C 1
ATOM 1524 O O . LYS B 1 62 ? 4.465 -8.812 -15.602 1 98.5 62 LYS B O 1
ATOM 1529 N N . ALA B 1 63 ? 2.213 -8.852 -15.945 1 98.44 63 ALA B N 1
ATOM 1530 C CA . ALA B 1 63 ? 1.944 -9.273 -14.578 1 98.44 63 ALA B CA 1
ATOM 1531 C C . ALA B 1 63 ? 2.574 -10.633 -14.289 1 98.44 63 ALA B C 1
ATOM 1533 O O . ALA B 1 63 ? 3.201 -10.828 -13.25 1 98.44 63 ALA B O 1
ATOM 1534 N N . LEU B 1 64 ? 2.463 -11.547 -15.203 1 98.44 64 LEU B N 1
ATOM 1535 C CA . LEU B 1 64 ? 3.004 -12.891 -15.031 1 98.44 64 LEU B CA 1
ATOM 1536 C C . LEU B 1 64 ? 4.527 -12.867 -14.977 1 98.44 64 LEU B C 1
ATOM 1538 O O . LEU B 1 64 ? 5.137 -13.594 -14.188 1 98.44 64 LEU B O 1
ATOM 1542 N N . LYS B 1 65 ? 5.105 -12.055 -15.781 1 97.69 65 LYS B N 1
ATOM 1543 C CA . LYS B 1 65 ? 6.559 -11.906 -15.734 1 97.69 65 LYS B CA 1
ATOM 1544 C C . LYS B 1 65 ? 7.016 -11.414 -14.367 1 97.69 65 LYS B C 1
ATOM 1546 O O . LYS B 1 65 ? 7.969 -11.953 -13.797 1 97.69 65 LYS B O 1
ATOM 1551 N N . SER B 1 66 ? 6.344 -10.438 -13.867 1 96.94 66 SER B N 1
ATOM 1552 C CA . SER B 1 66 ? 6.668 -9.891 -12.555 1 96.94 66 SER B CA 1
ATOM 1553 C C . SER B 1 66 ? 6.492 -10.938 -11.461 1 96.94 66 SER B C 1
ATOM 1555 O O . SER B 1 66 ? 7.32 -11.039 -10.555 1 96.94 66 SER B O 1
ATOM 1557 N N . LEU B 1 67 ? 5.445 -11.688 -11.57 1 97.62 67 LEU B N 1
ATOM 1558 C CA . LEU B 1 67 ? 5.137 -12.703 -10.562 1 97.62 67 LEU B CA 1
ATOM 1559 C C . LEU B 1 67 ? 6.152 -13.836 -10.602 1 97.62 67 LEU B C 1
ATOM 1561 O O . LEU B 1 67 ? 6.492 -14.414 -9.57 1 97.62 67 LEU B O 1
ATOM 1565 N N . VAL B 1 68 ? 6.578 -14.172 -11.812 1 97.19 68 VAL B N 1
ATOM 1566 C CA . VAL B 1 68 ? 7.637 -15.164 -11.945 1 97.19 68 VAL B CA 1
ATOM 1567 C C . VAL B 1 68 ? 8.914 -14.648 -11.289 1 97.19 68 VAL B C 1
ATOM 1569 O O . VAL B 1 68 ? 9.57 -15.375 -10.531 1 97.19 68 VAL B O 1
ATOM 1572 N N . TYR B 1 69 ? 9.211 -13.438 -11.531 1 94.56 69 TYR B N 1
ATOM 1573 C CA . TYR B 1 69 ? 10.391 -12.82 -10.938 1 94.56 69 TYR B CA 1
ATOM 1574 C C . TYR B 1 69 ? 10.289 -12.781 -9.422 1 94.56 69 TYR B C 1
ATOM 1576 O O . TYR B 1 69 ? 11.281 -12.992 -8.719 1 94.56 69 TYR B O 1
ATOM 1584 N N . ALA B 1 70 ? 9.125 -12.57 -8.891 1 94.12 70 ALA B N 1
ATOM 1585 C CA . ALA B 1 70 ? 8.891 -12.492 -7.449 1 94.12 70 ALA B CA 1
ATOM 1586 C C . ALA B 1 70 ? 8.875 -13.875 -6.816 1 94.12 70 ALA B C 1
ATOM 1588 O O . ALA B 1 70 ? 8.805 -14.008 -5.59 1 94.12 70 ALA B O 1
ATOM 1589 N N . GLY B 1 71 ? 8.836 -14.906 -7.57 1 95.94 71 GLY B N 1
ATOM 1590 C CA . GLY B 1 71 ? 8.852 -16.266 -7.066 1 95.94 71 GLY B CA 1
ATOM 1591 C C . GLY B 1 71 ? 7.469 -16.797 -6.711 1 95.94 71 GLY B C 1
ATOM 1592 O O . GLY B 1 71 ? 7.34 -17.797 -6.02 1 95.94 71 GLY B O 1
ATOM 1593 N N . LEU B 1 72 ? 6.449 -16.141 -7.254 1 97.31 72 LEU B N 1
ATOM 1594 C CA . LEU B 1 72 ? 5.086 -16.5 -6.875 1 97.31 72 LEU B CA 1
ATOM 1595 C C . LEU B 1 72 ? 4.438 -17.359 -7.953 1 97.31 72 LEU B C 1
ATOM 1597 O O . LEU B 1 72 ? 3.406 -18 -7.707 1 97.31 72 LEU B O 1
ATOM 1601 N N . VAL B 1 73 ? 4.992 -17.328 -9.133 1 98.06 73 VAL B N 1
ATOM 1602 C CA . VAL B 1 73 ? 4.465 -18.078 -10.273 1 98.06 73 VAL B CA 1
ATOM 1603 C C . VAL B 1 73 ? 5.609 -18.766 -11.008 1 98.06 73 VAL B C 1
ATOM 1605 O O . VAL B 1 73 ? 6.723 -18.25 -11.078 1 98.06 73 VAL B O 1
ATOM 1608 N N . THR B 1 74 ? 5.312 -19.906 -11.461 1 98 74 THR B N 1
ATOM 1609 C CA . THR B 1 74 ? 6.238 -20.609 -12.352 1 98 74 THR B CA 1
ATOM 1610 C C . THR B 1 74 ? 5.641 -20.75 -13.75 1 98 74 THR B C 1
ATOM 1612 O O . THR B 1 74 ? 4.43 -20.609 -13.93 1 98 74 THR B O 1
ATOM 1615 N N . ARG B 1 75 ? 6.48 -20.891 -14.719 1 97.25 75 ARG B N 1
ATOM 1616 C CA . ARG B 1 75 ? 6.004 -21.125 -16.078 1 97.25 75 ARG B CA 1
ATOM 1617 C C . ARG B 1 75 ? 6.742 -22.297 -16.719 1 97.25 75 ARG B C 1
ATOM 1619 O O . ARG B 1 75 ? 7.895 -22.578 -16.391 1 97.25 75 ARG B O 1
ATOM 1626 N N . ARG B 1 76 ? 6.117 -22.984 -17.625 1 96.12 76 ARG B N 1
ATOM 1627 C CA . ARG B 1 76 ? 6.699 -24.062 -18.391 1 96.12 76 ARG B CA 1
ATOM 1628 C C . ARG B 1 76 ? 6.23 -24.016 -19.844 1 96.12 76 ARG B C 1
ATOM 1630 O O . ARG B 1 76 ? 5.102 -23.609 -20.125 1 96.12 76 ARG B O 1
ATOM 1637 N N . LYS B 1 77 ? 7.145 -24.391 -20.672 1 95.25 77 LYS B N 1
ATOM 1638 C CA . LYS B 1 77 ? 6.812 -24.5 -22.094 1 95.25 77 LYS B CA 1
ATOM 1639 C C . LYS B 1 77 ? 6.109 -25.828 -22.391 1 95.25 77 LYS B C 1
ATOM 1641 O O . LYS B 1 77 ? 6.547 -26.875 -21.938 1 95.25 77 LYS B O 1
ATOM 1646 N N . GLU B 1 78 ? 4.996 -25.781 -23.062 1 93.56 78 GLU B N 1
ATOM 1647 C CA . GLU B 1 78 ? 4.262 -26.984 -23.453 1 93.56 78 GLU B CA 1
ATOM 1648 C C . GLU B 1 78 ? 3.98 -27 -24.953 1 93.56 78 GLU B C 1
ATOM 1650 O O . GLU B 1 78 ? 3.664 -25.969 -25.531 1 93.56 78 GLU B O 1
ATOM 1655 N N . THR B 1 79 ? 4.137 -28.172 -25.531 1 91.88 79 THR B N 1
ATOM 1656 C CA . THR B 1 79 ? 3.873 -28.344 -26.969 1 91.88 79 THR B CA 1
ATOM 1657 C C . THR B 1 79 ? 2.375 -28.484 -27.219 1 91.88 79 THR B C 1
ATOM 1659 O O . THR B 1 79 ? 1.681 -29.219 -26.516 1 91.88 79 THR B O 1
ATOM 1662 N N . ARG B 1 80 ? 1.973 -27.734 -28.203 1 88.19 80 ARG B N 1
ATOM 1663 C CA . ARG B 1 80 ? 0.568 -27.812 -28.594 1 88.19 80 ARG B CA 1
ATOM 1664 C C . ARG B 1 80 ? 0.334 -28.953 -29.578 1 88.19 80 ARG B C 1
ATOM 1666 O O . ARG B 1 80 ? 1.223 -29.297 -30.359 1 88.19 80 ARG B O 1
ATOM 1673 N N . PRO B 1 81 ? -0.898 -29.562 -29.422 1 83.69 81 PRO B N 1
ATOM 1674 C CA . PRO B 1 81 ? -1.216 -30.656 -30.344 1 83.69 81 PRO B CA 1
ATOM 1675 C C . PRO B 1 81 ? -1.093 -30.234 -31.812 1 83.69 81 PRO B C 1
ATOM 1677 O O . PRO B 1 81 ? -0.686 -31.031 -32.656 1 83.69 81 PRO B O 1
ATOM 1680 N N . ARG B 1 82 ? -1.434 -29.094 -32.219 1 85.06 82 ARG B N 1
ATOM 1681 C CA . ARG B 1 82 ? -1.476 -28.656 -33.594 1 85.06 82 ARG B CA 1
ATOM 1682 C C . ARG B 1 82 ? -0.121 -28.109 -34.031 1 85.06 82 ARG B C 1
ATOM 1684 O O . ARG B 1 82 ? -0.006 -27.531 -35.125 1 85.06 82 ARG B O 1
ATOM 1691 N N . GLY B 1 83 ? 0.812 -28.219 -33.219 1 84.94 83 GLY B N 1
ATOM 1692 C CA . GLY B 1 83 ? 2.105 -27.641 -33.562 1 84.94 83 GLY B CA 1
ATOM 1693 C C . GLY B 1 83 ? 2.383 -26.328 -32.844 1 84.94 83 GLY B C 1
ATOM 1694 O O . GLY B 1 83 ? 1.454 -25.656 -32.406 1 84.94 83 GLY B O 1
ATOM 1695 N N . GLY B 1 84 ? 3.5 -26.094 -32.469 1 90.25 84 GLY B N 1
ATOM 1696 C CA . GLY B 1 84 ? 3.918 -24.891 -31.75 1 90.25 84 GLY B CA 1
ATOM 1697 C C . GLY B 1 84 ? 3.984 -25.094 -30.25 1 90.25 84 GLY B C 1
ATOM 1698 O O . GLY B 1 84 ? 3.893 -26.219 -29.766 1 90.25 84 GLY B O 1
ATOM 1699 N N . PHE B 1 85 ? 4.367 -24.062 -29.594 1 93.44 85 PHE B N 1
ATOM 1700 C CA . PHE B 1 85 ? 4.469 -24.172 -28.156 1 93.44 85 PHE B CA 1
ATOM 1701 C C . PHE B 1 85 ? 3.713 -23.031 -27.469 1 93.44 85 PHE B C 1
ATOM 1703 O O . PHE B 1 85 ? 3.404 -22.016 -28.094 1 93.44 85 PHE B O 1
ATOM 1710 N N . VAL B 1 86 ? 3.2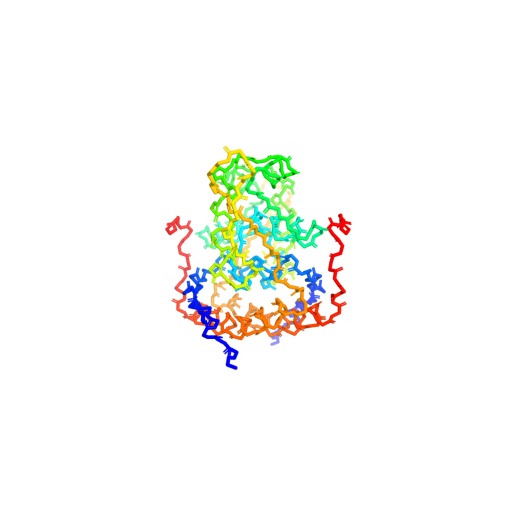38 -23.344 -26.25 1 92.69 86 VAL B N 1
ATOM 1711 C CA . VAL B 1 86 ? 2.602 -22.344 -25.422 1 92.69 86 VAL B CA 1
ATOM 1712 C C . VAL B 1 86 ? 3.219 -22.359 -24.016 1 92.69 86 VAL B C 1
ATOM 1714 O O . VAL B 1 86 ? 3.736 -23.391 -23.578 1 92.69 86 VAL B O 1
ATOM 1717 N N . TYR B 1 87 ? 3.184 -21.188 -23.453 1 96.44 87 TYR B N 1
ATOM 1718 C CA . TYR B 1 87 ? 3.609 -21.141 -22.062 1 96.44 87 TYR B CA 1
ATOM 1719 C C . TYR B 1 87 ? 2.426 -21.328 -21.109 1 96.44 87 TYR B C 1
ATOM 1721 O O . TYR B 1 87 ? 1.382 -20.688 -21.281 1 96.44 87 TYR B O 1
ATOM 1729 N N . VAL B 1 88 ? 2.643 -22.281 -20.172 1 97.81 88 VAL B N 1
ATOM 1730 C CA . VAL B 1 88 ? 1.655 -22.531 -19.125 1 97.81 88 VAL B CA 1
ATOM 1731 C C . VAL B 1 88 ? 2.197 -22.062 -17.781 1 97.81 88 VAL B C 1
ATOM 1733 O O . VAL B 1 88 ? 3.342 -22.359 -17.422 1 97.81 88 VAL B O 1
ATOM 1736 N N . TYR B 1 89 ? 1.343 -21.359 -17.078 1 98.44 89 TYR B N 1
ATOM 1737 C CA . TYR B 1 89 ? 1.734 -20.766 -15.805 1 98.44 89 TYR B CA 1
ATOM 1738 C C . TYR B 1 89 ? 1.039 -21.469 -14.648 1 98.44 89 TYR B C 1
ATOM 1740 O O . TYR B 1 89 ? -0.103 -21.922 -14.781 1 98.44 89 TYR B O 1
ATOM 1748 N N . LYS B 1 90 ? 1.728 -21.578 -13.547 1 98.06 90 LYS B N 1
ATOM 1749 C CA . LYS B 1 90 ? 1.198 -22.172 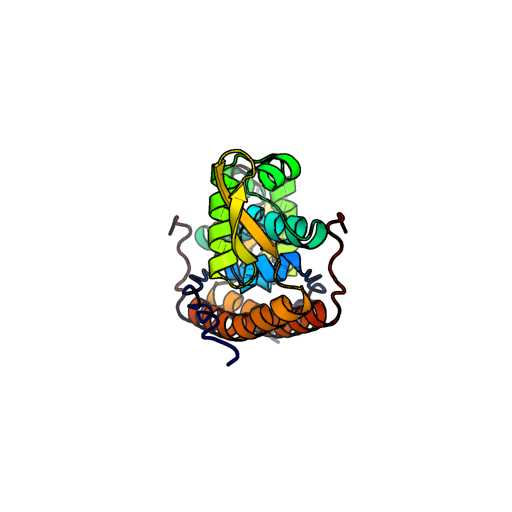-12.328 1 98.06 90 LYS B CA 1
ATOM 1750 C C . LYS B 1 90 ? 1.572 -21.344 -11.102 1 98.06 90 LYS B C 1
ATOM 1752 O O . LYS B 1 90 ? 2.713 -20.891 -10.969 1 98.06 90 LYS B O 1
ATOM 1757 N N . ALA B 1 91 ? 0.568 -21.125 -10.258 1 97.38 91 ALA B N 1
ATOM 1758 C CA . ALA B 1 91 ? 0.847 -20.391 -9.023 1 97.38 91 ALA B CA 1
ATOM 1759 C C . ALA B 1 91 ? 1.673 -21.25 -8.055 1 97.38 91 ALA B C 1
ATOM 1761 O O . ALA B 1 91 ? 1.433 -22.438 -7.914 1 97.38 91 ALA B O 1
ATOM 1762 N N . VAL B 1 92 ? 2.67 -20.625 -7.473 1 96.5 92 VAL B N 1
ATOM 1763 C CA . VAL B 1 92 ? 3.305 -21.234 -6.305 1 96.5 92 VAL B CA 1
ATOM 1764 C C . VAL B 1 92 ? 2.289 -21.359 -5.172 1 96.5 92 VAL B C 1
ATOM 1766 O O . VAL B 1 92 ? 1.547 -20.422 -4.883 1 96.5 92 VAL B O 1
ATOM 1769 N N . PRO B 1 93 ? 2.182 -22.562 -4.594 1 95.06 93 PRO B N 1
ATOM 1770 C CA . PRO B 1 93 ? 1.204 -22.734 -3.516 1 95.06 93 PRO B CA 1
ATOM 1771 C C . PRO B 1 93 ? 1.317 -21.656 -2.443 1 95.06 93 PRO B C 1
ATOM 1773 O O . PRO B 1 93 ? 2.422 -21.203 -2.133 1 95.06 93 PRO B O 1
ATOM 1776 N N . PHE B 1 94 ? 0.218 -21.328 -1.869 1 94 94 PHE B N 1
ATOM 1777 C CA . PHE B 1 94 ? 0.158 -20.188 -0.953 1 94 94 PHE B CA 1
ATOM 1778 C C . PHE B 1 94 ? 1.097 -20.406 0.229 1 94 94 PHE B C 1
ATOM 1780 O O . PHE B 1 94 ? 1.718 -19.453 0.711 1 94 94 PHE B O 1
ATOM 1787 N N . GLU B 1 95 ? 1.18 -21.578 0.697 1 93.31 95 GLU B N 1
ATOM 1788 C CA . GLU B 1 95 ? 2.059 -21.875 1.826 1 93.31 95 GLU B CA 1
ATOM 1789 C C . GLU B 1 95 ? 3.508 -21.516 1.503 1 93.31 95 GLU B C 1
ATOM 1791 O O . GLU B 1 95 ? 4.227 -20.984 2.354 1 93.31 95 GLU B O 1
ATOM 1796 N N . GLU B 1 96 ? 3.904 -21.844 0.366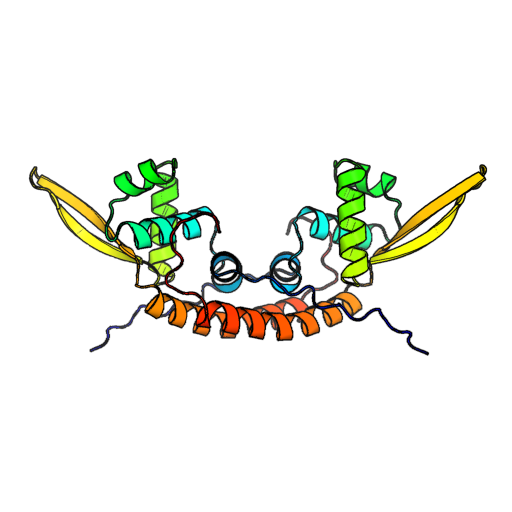 1 94.56 96 GLU B N 1
ATOM 1797 C CA . GLU B 1 96 ? 5.25 -21.5 -0.075 1 94.56 96 GLU B CA 1
ATOM 1798 C C . GLU B 1 96 ? 5.375 -20 -0.35 1 94.56 96 GLU B C 1
ATOM 1800 O O . GLU B 1 96 ? 6.391 -19.375 -0.017 1 94.56 96 GLU B O 1
ATOM 1805 N N . ALA B 1 97 ? 4.383 -19.453 -0.967 1 95.19 97 ALA B N 1
ATOM 1806 C CA . ALA B 1 97 ? 4.363 -18.016 -1.23 1 95.19 97 ALA B CA 1
ATOM 1807 C C . ALA B 1 97 ? 4.469 -17.219 0.067 1 95.19 97 ALA B C 1
ATOM 1809 O O . ALA B 1 97 ? 5.145 -16.188 0.115 1 95.19 97 ALA B O 1
ATOM 1810 N N . ARG B 1 98 ? 3.826 -17.703 1.04 1 94.88 98 ARG B N 1
ATOM 1811 C CA . ARG B 1 98 ? 3.863 -17.062 2.354 1 94.88 98 ARG B CA 1
ATOM 1812 C C . ARG B 1 98 ? 5.297 -16.938 2.859 1 94.88 98 ARG B C 1
ATOM 1814 O O . ARG B 1 98 ? 5.668 -15.906 3.424 1 94.88 98 ARG B O 1
ATOM 1821 N N . LYS B 1 99 ? 6.051 -17.938 2.713 1 94.56 99 LYS B N 1
ATOM 1822 C CA . LYS B 1 99 ? 7.445 -17.906 3.145 1 94.56 99 LYS B CA 1
ATOM 1823 C C . LYS B 1 99 ? 8.234 -16.844 2.373 1 94.56 99 LYS B C 1
ATOM 1825 O O . LYS B 1 99 ? 9.086 -16.172 2.943 1 94.56 99 LYS B O 1
ATOM 1830 N N . ILE B 1 100 ? 7.965 -16.766 1.132 1 94.56 100 ILE B N 1
ATOM 1831 C CA . ILE B 1 100 ? 8.609 -15.766 0.294 1 94.56 100 ILE B CA 1
ATOM 1832 C C . ILE B 1 100 ? 8.273 -14.367 0.811 1 94.56 100 ILE B C 1
ATOM 1834 O O . ILE B 1 100 ? 9.156 -13.523 0.961 1 94.56 100 ILE B O 1
ATOM 1838 N N . VAL B 1 101 ? 7.047 -14.164 1.143 1 95.69 101 VAL B N 1
ATOM 1839 C CA . VAL B 1 101 ? 6.57 -12.859 1.592 1 95.69 101 VAL B CA 1
ATOM 1840 C C . VAL B 1 101 ? 7.188 -12.523 2.947 1 95.69 101 VAL B C 1
ATOM 1842 O O . VAL B 1 101 ? 7.57 -11.375 3.195 1 95.69 101 VAL B O 1
ATOM 1845 N N . LEU B 1 102 ? 7.285 -13.5 3.842 1 95.25 102 LEU B N 1
ATOM 1846 C CA . LEU B 1 102 ? 7.832 -13.266 5.172 1 95.25 102 LEU B CA 1
ATOM 1847 C C . LEU B 1 102 ? 9.289 -12.836 5.094 1 95.25 102 LEU B C 1
ATOM 1849 O O . LEU B 1 102 ? 9.727 -11.953 5.84 1 95.25 102 LEU B O 1
ATOM 1853 N N . ARG B 1 103 ? 9.969 -13.398 4.203 1 93.75 103 ARG B N 1
ATOM 1854 C CA . ARG B 1 103 ? 11.352 -12.992 3.998 1 93.75 103 ARG B CA 1
ATOM 1855 C C . ARG B 1 103 ? 11.43 -11.57 3.441 1 93.75 103 ARG B C 1
ATOM 1857 O O . ARG B 1 103 ? 12.242 -10.766 3.898 1 93.75 103 ARG B O 1
ATOM 1864 N N . ALA B 1 104 ? 10.602 -11.32 2.51 1 95.06 104 ALA B N 1
ATOM 1865 C CA . ALA B 1 104 ? 10.555 -9.992 1.917 1 95.06 104 ALA B CA 1
ATOM 1866 C C . ALA B 1 104 ? 10.125 -8.945 2.945 1 95.06 104 ALA B C 1
ATOM 1868 O O . ALA B 1 104 ? 10.539 -7.785 2.869 1 95.06 104 ALA B O 1
ATOM 1869 N N . LEU B 1 105 ? 9.297 -9.375 3.889 1 96.19 105 LEU B N 1
ATOM 1870 C CA . LEU B 1 105 ? 8.789 -8.477 4.918 1 96.19 105 LEU B CA 1
ATOM 1871 C C . LEU B 1 105 ? 9.93 -7.906 5.75 1 96.19 105 LEU B C 1
ATOM 1873 O O . LEU B 1 105 ? 9.938 -6.715 6.07 1 96.19 105 LEU B O 1
ATOM 1877 N N . ASP B 1 106 ? 10.859 -8.695 6.078 1 94.88 106 ASP B N 1
ATOM 1878 C CA . ASP B 1 106 ? 12 -8.25 6.871 1 94.88 106 ASP B CA 1
ATOM 1879 C C . ASP B 1 106 ? 12.82 -7.199 6.117 1 94.88 106 ASP B C 1
ATOM 1881 O O . ASP B 1 106 ? 13.211 -6.184 6.691 1 94.88 106 ASP B O 1
ATOM 1885 N N . GLU B 1 107 ? 12.984 -7.484 4.906 1 93.69 107 GLU B N 1
ATOM 1886 C CA . GLU B 1 107 ? 13.719 -6.535 4.074 1 93.69 107 GLU B CA 1
ATOM 1887 C C . GLU B 1 107 ? 12.93 -5.242 3.891 1 93.69 107 GLU B C 1
ATOM 1889 O O . GLU B 1 107 ? 13.508 -4.152 3.908 1 93.69 107 GLU B O 1
ATOM 1894 N N . TRP B 1 108 ? 11.734 -5.383 3.676 1 96 108 TRP B N 1
ATOM 1895 C CA . TRP B 1 108 ? 10.859 -4.23 3.496 1 96 108 TRP B CA 1
ATOM 1896 C C . TRP B 1 108 ? 10.852 -3.355 4.746 1 96 108 TRP B C 1
ATOM 1898 O O . TRP B 1 108 ? 10.867 -2.125 4.648 1 96 108 TRP B O 1
ATOM 1908 N N . TYR B 1 109 ? 10.773 -3.979 5.91 1 96.06 109 TYR B N 1
ATOM 1909 C CA . TYR B 1 109 ? 10.797 -3.27 7.184 1 96.06 109 TYR B CA 1
ATOM 1910 C C . TYR B 1 109 ? 12.023 -2.367 7.281 1 96.06 109 TYR B C 1
ATOM 1912 O O . TYR B 1 109 ? 11.906 -1.193 7.645 1 96.06 109 TYR B O 1
ATOM 1920 N N . GLU B 1 110 ? 13.109 -2.875 6.895 1 94.75 110 GLU B N 1
ATOM 1921 C CA . GLU B 1 110 ? 14.352 -2.104 6.945 1 94.75 110 GLU B CA 1
ATOM 1922 C C . GLU B 1 110 ? 14.359 -0.996 5.895 1 94.75 110 GLU B C 1
ATOM 1924 O O . GLU B 1 110 ? 14.844 0.107 6.152 1 94.75 110 GLU B O 1
ATOM 1929 N N . ALA B 1 111 ? 13.891 -1.31 4.754 1 94.56 111 ALA B N 1
ATOM 1930 C CA . ALA B 1 111 ? 13.82 -0.315 3.688 1 94.56 111 ALA B CA 1
ATOM 1931 C C . ALA B 1 111 ? 12.938 0.86 4.09 1 94.56 111 ALA B C 1
ATOM 1933 O O . ALA B 1 111 ? 13.234 2.012 3.762 1 94.56 111 ALA B O 1
ATOM 1934 N N . VAL B 1 112 ? 11.82 0.581 4.711 1 96 112 VAL B N 1
ATOM 1935 C CA . VAL B 1 112 ? 10.906 1.622 5.176 1 96 112 VAL B CA 1
ATOM 1936 C C . VAL B 1 112 ? 11.625 2.527 6.172 1 96 112 VAL B C 1
ATOM 1938 O O . VAL B 1 112 ? 11.547 3.754 6.078 1 96 112 VAL B O 1
ATOM 1941 N N . LYS B 1 113 ? 12.289 1.917 7.164 1 94.88 113 LYS B N 1
ATOM 1942 C CA . LYS B 1 113 ? 13.016 2.699 8.156 1 94.88 113 LYS B CA 1
ATOM 1943 C C . LYS B 1 113 ? 14.055 3.604 7.492 1 94.88 113 LYS B C 1
ATOM 1945 O O . LYS B 1 113 ? 14.18 4.777 7.848 1 94.88 113 LYS B O 1
ATOM 1950 N N . ASP B 1 114 ? 14.758 3.059 6.543 1 92.75 114 ASP B N 1
ATOM 1951 C CA . ASP B 1 114 ? 15.758 3.826 5.812 1 92.75 114 ASP B CA 1
ATOM 1952 C C . ASP B 1 114 ? 15.125 4.992 5.062 1 92.75 114 ASP B C 1
ATOM 1954 O O . ASP B 1 114 ? 15.656 6.105 5.062 1 92.75 114 ASP B O 1
ATOM 1958 N N . ALA B 1 115 ? 14.016 4.703 4.418 1 92.38 115 ALA B N 1
ATOM 1959 C CA . ALA B 1 115 ? 13.312 5.727 3.648 1 92.38 115 ALA B CA 1
ATOM 1960 C C . ALA B 1 115 ? 12.852 6.867 4.551 1 92.38 115 ALA B C 1
ATOM 1962 O O . ALA B 1 115 ? 12.977 8.039 4.188 1 92.38 115 ALA B O 1
ATOM 1963 N N . LEU B 1 116 ? 12.328 6.531 5.68 1 93.81 116 LEU B N 1
ATOM 1964 C CA . LEU B 1 116 ? 11.844 7.539 6.617 1 93.81 116 LEU B CA 1
ATOM 1965 C C . LEU B 1 116 ? 13 8.375 7.16 1 93.81 116 LEU B C 1
ATOM 1967 O O . LEU B 1 116 ? 12.852 9.578 7.371 1 93.81 116 LEU B O 1
ATOM 1971 N N . GLU B 1 117 ? 14.078 7.785 7.379 1 91 117 GLU B N 1
ATOM 1972 C CA . GLU B 1 117 ? 15.242 8.477 7.926 1 91 117 GLU B CA 1
ATOM 1973 C C . GLU B 1 117 ? 15.844 9.43 6.895 1 91 117 GLU B C 1
ATOM 1975 O O . GLU B 1 117 ? 16.312 10.516 7.246 1 91 117 GLU B O 1
ATOM 1980 N N . ARG B 1 118 ? 15.797 9.023 5.684 1 89.38 118 ARG B N 1
ATOM 1981 C CA . ARG B 1 118 ? 16.438 9.797 4.629 1 89.38 118 ARG B CA 1
ATOM 1982 C C . ARG B 1 118 ? 15.523 10.906 4.121 1 89.38 118 AR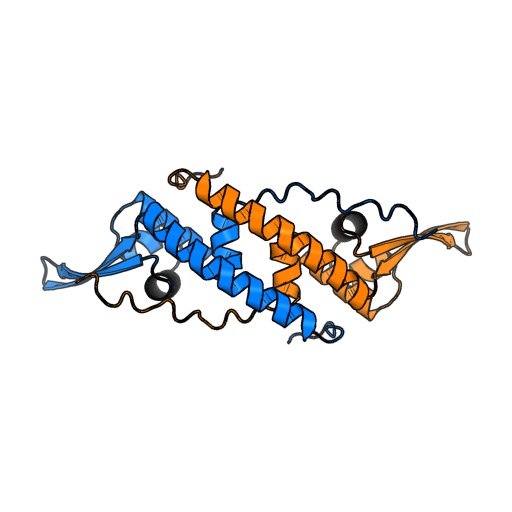G B C 1
ATOM 1984 O O . ARG B 1 118 ? 15.984 11.859 3.488 1 89.38 118 ARG B O 1
ATOM 1991 N N . ALA B 1 119 ? 14.266 10.578 4.246 1 86.19 119 ALA B N 1
ATOM 1992 C CA . ALA B 1 119 ? 13.297 11.523 3.693 1 86.19 119 ALA B CA 1
ATOM 1993 C C . ALA B 1 119 ? 13.453 12.898 4.332 1 86.19 119 ALA B C 1
ATOM 1995 O O . ALA B 1 119 ? 13.586 13.008 5.555 1 86.19 119 ALA B O 1
ATOM 1996 N N . ASP B 1 120 ? 13.906 13.812 3.482 1 72.94 120 ASP B N 1
ATOM 1997 C CA . ASP B 1 120 ? 13.828 15.211 3.887 1 72.94 120 ASP B CA 1
ATOM 1998 C C . ASP B 1 120 ? 12.391 15.727 3.832 1 72.94 120 ASP B C 1
ATOM 2000 O O . ASP B 1 120 ? 11.516 15.062 3.285 1 72.94 120 ASP B O 1
ATOM 2004 N N . VAL B 1 121 ? 11.992 16.75 4.445 1 59.97 121 VAL B N 1
ATOM 2005 C CA . VAL B 1 121 ? 10.641 17.281 4.305 1 59.97 121 VAL B CA 1
ATOM 2006 C C . VAL B 1 121 ? 10.172 17.141 2.857 1 59.97 121 VAL B C 1
ATOM 2008 O O . VAL B 1 121 ? 10.773 17.703 1.943 1 59.97 121 VAL B O 1
ATOM 2011 N N . PRO B 1 122 ? 9.484 15.852 2.588 1 55.03 122 PRO B N 1
ATOM 2012 C CA . PRO B 1 122 ? 9.062 15.648 1.198 1 55.03 122 PRO B CA 1
ATOM 2013 C C . PRO B 1 122 ? 8.422 16.891 0.586 1 55.03 122 PRO B C 1
ATOM 2015 O O . PRO B 1 122 ? 7.754 17.656 1.287 1 55.03 122 PRO B O 1
ATOM 2018 N N . ARG B 1 123 ? 9.164 17.656 -0.269 1 51.22 123 ARG B N 1
ATOM 2019 C CA . ARG B 1 123 ? 8.531 18.734 -1.026 1 51.22 123 ARG B CA 1
ATOM 2020 C C . ARG B 1 123 ? 7.379 18.188 -1.873 1 51.22 123 ARG B C 1
ATOM 2022 O O . ARG B 1 123 ? 7.348 17 -2.207 1 51.22 123 ARG B O 1
ATOM 2029 N N . SER B 1 124 ? 6.105 18.641 -1.716 1 48.5 124 SER B N 1
ATOM 2030 C CA . SER B 1 124 ? 4.879 18.297 -2.438 1 48.5 124 SER B CA 1
ATOM 2031 C C . SER B 1 124 ? 5.18 17.875 -3.871 1 48.5 124 SER B C 1
ATOM 2033 O O . SER B 1 124 ? 4.262 17.625 -4.652 1 48.5 124 SER B O 1
ATOM 2035 N N . GLY B 1 125 ? 6.379 18.062 -4.465 1 37.78 125 GLY B N 1
ATOM 2036 C CA . GLY B 1 125 ? 6.473 17.922 -5.91 1 37.78 125 GLY B CA 1
ATOM 2037 C C . GLY B 1 125 ? 6.598 16.469 -6.352 1 37.78 125 GLY B C 1
ATOM 2038 O O . GLY B 1 125 ? 6.809 15.578 -5.523 1 37.78 125 GLY B O 1
ATOM 2039 N N . PRO B 1 126 ? 6.016 16.109 -7.598 1 39.62 126 PRO B N 1
ATOM 2040 C CA . PRO B 1 126 ? 6.215 14.812 -8.242 1 39.62 126 PRO B CA 1
ATOM 2041 C C . PRO B 1 126 ? 7.652 14.305 -8.125 1 39.62 126 PRO B C 1
ATOM 2043 O O . PRO B 1 126 ? 8.594 15.094 -8.219 1 39.62 126 PRO B O 1
ATOM 2046 N N . GLU B 1 127 ? 7.949 13.445 -7.148 1 34.97 127 GLU B N 1
ATOM 2047 C CA . GLU B 1 127 ? 9.312 12.977 -7.359 1 34.97 127 GLU B CA 1
ATOM 2048 C C . GLU B 1 127 ? 9.492 12.414 -8.766 1 34.97 127 GLU B C 1
ATOM 2050 O O . GLU B 1 127 ? 8.57 11.82 -9.32 1 34.97 127 GLU B O 1
#

Solvent-accessible surface area (backbone atoms only — not comparable to full-atom values): 14416 Å² total; per-residue (Å²): 129,87,64,82,61,71,65,56,66,66,63,77,73,84,56,45,69,68,53,47,45,31,61,47,69,63,42,50,70,66,35,52,52,49,47,41,52,29,56,70,63,43,62,42,35,57,67,56,49,13,62,75,67,72,45,54,54,70,61,43,46,54,30,50,52,51,32,38,58,63,61,40,29,46,74,43,82,41,74,40,94,89,57,61,74,43,62,39,33,32,39,43,55,58,74,58,36,48,55,54,48,56,54,38,39,57,54,39,54,52,44,47,53,49,37,60,70,65,53,56,82,78,65,81,60,86,124,128,88,65,82,61,71,65,56,67,66,61,76,71,83,54,44,67,69,53,46,46,30,62,48,71,63,42,49,70,68,36,50,52,49,48,41,52,28,56,73,63,43,63,42,35,57,68,57,49,12,62,73,68,70,45,55,54,68,60,43,45,54,30,49,52,52,33,38,59,63,61,41,30,48,75,44,82,41,77,41,93,88,59,61,73,44,61,40,34,32,40,46,54,60,73,60,35,48,54,55,49,55,56,37,39,57,53,38,54,52,43,47,53,51,34,58,70,64,54,56,83,78,66,77,61,85,124

Nearest PDB structures (foldseek):
  3r0a-assembly1_A  TM=8.187E-01  e=6.317E-08  Methanosarcina mazei
  6xjf-assembly4_D  TM=7.665E-01  e=1.094E-05  Pyrococcus furiosus DSM 3638
  6xjf-assembly3_C  TM=7.418E-01  e=2.035E-05  Pyrococcus furiosus DSM 3638
  6pln-assembly2_B  TM=7.452E-01  e=2.953E-05  Pyrococcus furiosus
  1jgs-assembly1_A-2  TM=6.498E-01  e=3.989E-03  Escherichia coli

Secondary structure (DSSP, 8-state):
----------------HHHHHHHHH---HHHHHHHHHHHHHSEE-HHHHHHHHT--HHHHHHHHHHHHHTTSEEEEEEE-TTSSEEEEEEEPPHHHHHHHHHHHHHHHHHHHHHHHHH--S--SS--/----------------HHHHHHHHH---HHHHHHHHHHHHHSEE-HHHHHHHHT--HHHHHHHHHHHHHTTSEEEEEEE-TTSSEEEEEEEPPHHHHHHHHHHHHHHHHHHHHHHHHH--S--SS--

pLDDT: mean 87.04, std 19.44, range [21.81, 98.5]

Foldseek 3Di:
DPDCPVPPPVPPPPDDPLNLCCQLVVADPLLSVLQVVQQVVFKDFLVRSCVVVVHDSVSSVVSQVSCVVLVQKDWDWDADPVGDITIMMGGDHVVVVVVSSVVSNVVSVVVVVVCVVPDDPPDPDDD/DPDCPVPCPVPPPPDDPLNLCCQLVVADPLLSVLQVVQQVVFKDFLVRSCVVVVHDSVSSVVSQVSCVVLVQKDWDWDADPVGDITIMMGGDHVVVVVVSSVVSNVVSVVVVVVCVVPDDPPDPDDD

Sequence (254 aa):
MLADVPFVTVRRLNVTVRDVLRCVLGLRDVEVDTYFALLERGEATVYDLAEELDRDRTTVQKALKSLVYAGLVTRRKETRPRGGFVYVYKAVPFEEARKIVLRALDEWYEAVKDALERADVPRSGPEMLADVPFVTVRRLNVTVRDVLRCVLGLRDVEVDTYFALLERGEATVYDLAEELDRDRTTVQKALKSLVYAGLVTRRKETRPRGGFVYVYKAVPFEEARKIVLRALDEWYEAVKDALERADVPRSGPE

Radius of gyration: 22.08 Å; Cα contacts (8 Å, |Δi|>4): 312; chains: 2; bounding box: 38×69×64 Å